Protein AF-A0A7Y8Q6R2-F1 (afdb_monomer)

Mean predicted aligned error: 6.38 Å

Structure (mmCIF, N/CA/C/O backbone):
data_AF-A0A7Y8Q6R2-F1
#
_entry.id   AF-A0A7Y8Q6R2-F1
#
loop_
_atom_site.group_PDB
_atom_site.id
_atom_site.type_symbol
_atom_site.label_atom_id
_atom_site.label_alt_id
_atom_site.label_comp_id
_atom_site.label_asym_id
_atom_site.label_entity_id
_atom_site.label_seq_id
_atom_site.pdbx_PDB_ins_code
_atom_site.Cartn_x
_atom_site.Cartn_y
_atom_site.Cartn_z
_atom_site.occupancy
_atom_site.B_iso_or_equiv
_atom_site.auth_seq_id
_atom_site.auth_comp_id
_atom_site.auth_asym_id
_atom_site.auth_atom_id
_atom_site.pdbx_PDB_model_num
ATOM 1 N N . MET A 1 1 ? -15.749 -1.958 -4.214 1.00 82.06 1 MET A N 1
ATOM 2 C CA . MET A 1 1 ? -15.108 -2.397 -2.962 1.00 82.06 1 MET A CA 1
ATOM 3 C C . MET A 1 1 ? -13.749 -1.749 -2.931 1.00 82.06 1 MET A C 1
ATOM 5 O O . MET A 1 1 ? -13.007 -1.933 -3.891 1.00 82.06 1 MET A O 1
ATOM 9 N N . ASN A 1 2 ? -13.479 -1.001 -1.869 1.00 92.94 2 ASN A N 1
ATOM 10 C CA . ASN A 1 2 ? -12.158 -0.465 -1.582 1.00 92.94 2 ASN A CA 1
ATOM 11 C C . ASN A 1 2 ? -11.417 -1.453 -0.680 1.00 92.94 2 ASN A C 1
ATOM 13 O O . ASN A 1 2 ? -12.062 -2.220 0.037 1.00 92.94 2 ASN A O 1
ATOM 17 N N . GLY A 1 3 ? -10.092 -1.450 -0.715 1.00 96.31 3 GLY A N 1
ATOM 18 C CA . GLY A 1 3 ? -9.279 -2.322 0.126 1.00 96.31 3 GLY A CA 1
ATOM 19 C C . GLY A 1 3 ? -7.804 -2.290 -0.242 1.00 96.31 3 GLY A C 1
ATOM 20 O O . GLY A 1 3 ? -7.368 -1.472 -1.053 1.00 96.31 3 GLY A O 1
ATOM 21 N N . PHE A 1 4 ? -7.061 -3.232 0.322 1.00 97.25 4 PHE A N 1
ATOM 22 C CA . PHE A 1 4 ? -5.614 -3.345 0.170 1.00 97.25 4 PHE A CA 1
ATOM 23 C C . PHE A 1 4 ? -5.216 -4.663 -0.476 1.00 97.25 4 PHE A C 1
ATOM 25 O O . PHE A 1 4 ? -5.941 -5.652 -0.376 1.00 97.25 4 PHE A O 1
ATOM 32 N N . ALA A 1 5 ? -4.066 -4.698 -1.141 1.00 96.06 5 ALA A N 1
ATOM 33 C CA . ALA A 1 5 ? -3.530 -5.948 -1.660 1.00 96.06 5 ALA A CA 1
ATOM 34 C C . ALA A 1 5 ? -3.036 -6.875 -0.528 1.00 96.06 5 ALA A C 1
ATOM 36 O O . ALA A 1 5 ? -2.876 -6.464 0.622 1.00 96.06 5 ALA A O 1
ATOM 37 N N . ALA A 1 6 ? -2.787 -8.146 -0.858 1.00 95.12 6 ALA A N 1
ATOM 38 C CA . ALA A 1 6 ? -2.251 -9.111 0.103 1.00 95.12 6 ALA A CA 1
ATOM 39 C C . ALA A 1 6 ? -0.887 -8.666 0.665 1.00 95.12 6 ALA A C 1
ATOM 41 O O . ALA A 1 6 ? -0.044 -8.133 -0.064 1.00 95.12 6 ALA A O 1
ATOM 42 N N . GLY A 1 7 ? -0.656 -8.934 1.951 1.00 93.69 7 GLY A N 1
ATOM 43 C CA . GLY A 1 7 ? 0.560 -8.558 2.673 1.00 93.69 7 GLY A CA 1
ATOM 44 C C . GLY A 1 7 ? 0.517 -7.175 3.337 1.00 93.69 7 GLY A C 1
ATOM 45 O O . GLY A 1 7 ? 1.460 -6.817 4.054 1.00 93.69 7 GLY A O 1
ATOM 46 N N . THR A 1 8 ? -0.554 -6.395 3.153 1.00 95.31 8 THR A N 1
ATOM 47 C CA . THR A 1 8 ? -0.793 -5.185 3.957 1.00 95.31 8 THR A CA 1
ATOM 48 C C . THR A 1 8 ? -0.992 -5.574 5.412 1.00 95.31 8 THR A C 1
ATOM 50 O O . THR A 1 8 ? -1.820 -6.425 5.724 1.00 95.31 8 THR A O 1
ATOM 53 N N . LEU A 1 9 ? -0.208 -4.979 6.307 1.00 95.62 9 LEU A N 1
ATOM 54 C CA . LEU A 1 9 ? -0.236 -5.326 7.726 1.00 95.62 9 LEU A CA 1
ATOM 55 C C . LEU A 1 9 ? -1.316 -4.522 8.440 1.00 95.62 9 LEU A C 1
ATOM 57 O O . LEU A 1 9 ? -1.451 -3.331 8.194 1.00 95.62 9 LEU A O 1
ATOM 61 N N . VAL A 1 10 ? -2.051 -5.164 9.340 1.00 97.50 10 VAL A N 1
ATOM 62 C CA . VAL A 1 10 ? -3.109 -4.556 10.150 1.00 97.50 10 VAL A CA 1
ATOM 63 C C . VAL A 1 10 ? -2.706 -4.634 11.615 1.00 97.50 10 VAL A C 1
ATOM 65 O O . VAL A 1 10 ? -2.286 -5.693 12.090 1.00 97.50 10 VAL A O 1
ATOM 68 N N . HIS A 1 11 ? -2.850 -3.530 12.348 1.00 97.31 11 HIS A N 1
ATOM 69 C CA . HIS A 1 11 ? -2.633 -3.522 13.793 1.00 97.31 11 HIS A CA 1
ATOM 70 C C . HIS A 1 11 ? -3.742 -4.296 14.511 1.00 97.31 11 HIS A C 1
ATOM 72 O O . HIS A 1 11 ? -4.912 -3.919 14.455 1.00 97.31 11 HIS A O 1
ATOM 78 N N . THR A 1 12 ? -3.373 -5.356 15.230 1.00 97.75 12 THR A N 1
ATOM 79 C CA . THR A 1 12 ? -4.295 -6.169 16.036 1.00 97.75 12 THR A CA 1
ATOM 80 C C . THR A 1 12 ? -3.807 -6.300 17.473 1.00 97.75 12 THR A C 1
ATOM 82 O O . THR A 1 12 ? -2.645 -6.024 17.778 1.00 97.75 12 THR A O 1
ATOM 85 N N . ASN A 1 13 ? -4.663 -6.795 18.367 1.00 97.31 13 ASN A N 1
ATOM 86 C CA . ASN A 1 13 ? -4.265 -7.107 19.744 1.00 97.31 13 ASN A CA 1
ATOM 87 C C . ASN A 1 13 ? -3.254 -8.270 19.854 1.00 97.31 13 ASN A C 1
ATOM 89 O O . ASN A 1 13 ? -2.768 -8.555 20.946 1.00 97.31 13 ASN A O 1
ATOM 93 N N . LYS A 1 14 ? -2.945 -8.942 18.737 1.00 96.94 14 LYS A N 1
ATOM 94 C CA . LYS A 1 14 ? -1.943 -10.012 18.608 1.00 96.94 14 LYS A CA 1
ATOM 95 C C . LYS A 1 14 ? -0.685 -9.540 17.858 1.00 96.94 14 LYS A C 1
ATOM 97 O O . LYS A 1 14 ? 0.155 -10.363 17.506 1.00 96.94 14 LYS A O 1
ATOM 102 N N . GLY A 1 15 ? -0.559 -8.238 17.589 1.00 96.38 15 GLY A N 1
ATOM 103 C CA . GLY A 1 15 ? 0.492 -7.662 16.749 1.00 96.38 15 GLY A CA 1
ATOM 104 C C . GLY A 1 15 ? 0.034 -7.420 15.309 1.00 96.38 15 GLY A C 1
ATOM 105 O O . GLY A 1 15 ? -1.161 -7.302 15.035 1.00 96.38 15 GLY A O 1
ATOM 106 N N . LEU A 1 16 ? 0.987 -7.308 14.386 1.00 96.00 16 LEU A N 1
ATOM 107 C CA . LEU A 1 16 ? 0.710 -7.045 12.975 1.00 96.00 16 LEU A CA 1
ATOM 108 C C . LEU A 1 16 ? 0.295 -8.330 12.254 1.00 96.00 16 LEU A C 1
ATOM 110 O O . LEU A 1 16 ? 1.046 -9.305 12.231 1.00 96.00 16 LEU A O 1
ATOM 114 N N . ILE A 1 17 ? -0.892 -8.326 11.649 1.00 97.25 17 ILE A N 1
ATOM 115 C CA . ILE A 1 17 ? -1.425 -9.465 10.890 1.00 97.25 17 ILE A CA 1
ATOM 116 C C . ILE A 1 17 ? -1.688 -9.025 9.442 1.00 97.25 17 ILE A C 1
ATOM 118 O O . ILE A 1 17 ? -2.294 -7.973 9.246 1.00 97.25 17 ILE A O 1
ATOM 122 N N . PRO A 1 18 ? -1.257 -9.793 8.421 1.00 96.88 18 PRO A N 1
ATOM 123 C CA . PRO A 1 18 ? -1.607 -9.517 7.030 1.00 96.88 18 PRO A CA 1
ATOM 124 C C . PRO A 1 18 ? -3.121 -9.488 6.806 1.00 96.88 18 PRO A C 1
ATOM 126 O O . PRO A 1 18 ? -3.841 -10.346 7.318 1.00 96.88 18 PRO A O 1
ATOM 129 N N . ILE A 1 19 ? -3.603 -8.530 6.020 1.00 97.25 19 ILE A N 1
ATOM 130 C CA . ILE A 1 19 ? -5.029 -8.258 5.828 1.00 97.25 19 ILE A CA 1
ATOM 131 C C . ILE A 1 19 ? -5.806 -9.469 5.299 1.00 97.25 19 ILE A C 1
ATOM 133 O O . ILE A 1 19 ? -6.935 -9.708 5.719 1.00 97.25 19 ILE A O 1
ATOM 137 N N . GLU A 1 20 ? -5.193 -10.290 4.445 1.00 96.25 20 GLU A N 1
ATOM 138 C CA . GLU A 1 20 ? -5.800 -11.507 3.903 1.00 96.25 20 GLU A CA 1
ATOM 139 C C . GLU A 1 20 ? -5.970 -12.627 4.943 1.00 96.25 20 GLU A C 1
ATOM 141 O O . GLU A 1 20 ? -6.662 -13.610 4.684 1.00 96.25 20 GLU A O 1
ATOM 146 N N . LYS A 1 21 ? -5.348 -12.484 6.121 1.00 97.31 21 LYS A N 1
ATOM 147 C CA . LYS A 1 21 ? -5.432 -13.427 7.246 1.00 97.31 21 LYS A CA 1
ATOM 148 C C . LYS A 1 21 ? -6.342 -12.946 8.376 1.00 97.31 21 LYS A C 1
ATOM 150 O O . LYS A 1 21 ? -6.509 -13.681 9.347 1.00 97.31 21 LYS A O 1
ATOM 155 N N . ILE A 1 22 ? -6.906 -11.742 8.275 1.00 98.12 22 ILE A N 1
ATOM 156 C CA . ILE A 1 22 ? -7.856 -11.210 9.257 1.00 98.12 22 ILE A CA 1
ATOM 157 C C . ILE A 1 22 ? -9.183 -11.964 9.146 1.00 98.12 22 ILE A C 1
ATOM 159 O O . ILE A 1 22 ? -9.732 -12.118 8.055 1.00 98.12 22 ILE A O 1
ATOM 163 N N . ASN A 1 23 ? -9.719 -12.409 10.283 1.00 98.25 23 ASN A N 1
ATOM 164 C CA . ASN A 1 23 ? -10.985 -13.132 10.369 1.00 98.25 23 ASN A CA 1
ATOM 165 C C . ASN A 1 23 ? -12.024 -12.369 11.196 1.00 98.25 23 ASN A C 1
ATOM 167 O O . ASN A 1 23 ? -11.705 -11.500 12.005 1.00 98.25 23 ASN A O 1
ATOM 171 N N . VAL A 1 24 ? -13.298 -12.735 11.025 1.00 98.50 24 VAL A N 1
ATOM 172 C CA . VAL A 1 24 ? -14.376 -12.256 11.903 1.00 98.50 24 VAL A CA 1
ATOM 173 C C . VAL A 1 24 ? -14.049 -12.610 13.355 1.00 98.50 24 VAL A C 1
ATOM 175 O O . VAL A 1 24 ? -13.705 -13.751 13.660 1.00 98.50 24 VAL A O 1
ATOM 178 N N . GLY A 1 25 ? -14.163 -11.624 14.243 1.00 98.19 25 GLY A N 1
ATOM 179 C CA . GLY A 1 25 ? -13.814 -11.735 15.657 1.00 98.19 25 GLY A CA 1
ATOM 180 C C . GLY A 1 25 ? -12.364 -11.378 15.997 1.00 98.19 25 GLY A C 1
ATOM 181 O O . GLY A 1 25 ? -12.069 -11.210 17.181 1.00 98.19 25 GLY A O 1
ATOM 182 N N . ASP A 1 26 ? -11.467 -11.209 15.017 1.00 98.56 26 ASP A N 1
ATOM 183 C CA . ASP A 1 26 ? -10.157 -10.613 15.297 1.00 98.56 26 ASP A CA 1
ATOM 184 C C . ASP A 1 26 ? -10.325 -9.164 15.765 1.00 98.56 26 ASP A C 1
ATOM 186 O O . ASP A 1 26 ? -11.212 -8.441 15.313 1.00 98.56 26 ASP A O 1
ATOM 190 N N . MET A 1 27 ? -9.477 -8.743 16.702 1.00 98.19 27 MET A N 1
ATOM 191 C CA . MET A 1 27 ? -9.558 -7.427 17.327 1.00 98.19 27 MET A CA 1
ATOM 192 C C . MET A 1 27 ? -8.521 -6.502 16.696 1.00 98.19 27 MET A C 1
ATOM 194 O O . MET A 1 27 ? -7.320 -6.686 16.905 1.00 98.19 27 MET A O 1
ATOM 198 N N . VAL A 1 28 ? -8.978 -5.505 15.944 1.00 97.88 28 VAL A N 1
ATOM 199 C CA . VAL A 1 28 ? -8.121 -4.537 15.246 1.00 97.88 28 VAL A CA 1
ATOM 200 C C . VAL A 1 28 ? -8.055 -3.223 16.009 1.00 97.88 28 VAL A C 1
ATOM 202 O O . VAL A 1 28 ? -9.027 -2.821 16.651 1.00 97.88 28 VAL A O 1
ATOM 205 N N . LEU A 1 29 ? -6.899 -2.566 15.971 1.00 96.25 29 LEU A N 1
ATOM 206 C CA . LEU A 1 29 ? -6.736 -1.238 16.544 1.00 96.25 29 LEU A CA 1
ATOM 207 C C . LEU A 1 29 ? -7.573 -0.247 15.731 1.00 96.25 29 LEU A C 1
ATOM 209 O O . LEU A 1 29 ? -7.491 -0.230 14.505 1.00 96.25 29 LEU A O 1
ATOM 213 N N . SER A 1 30 ? -8.363 0.567 16.417 1.00 94.62 30 SER A N 1
ATOM 214 C CA . SER A 1 30 ? -9.310 1.514 15.839 1.00 94.62 30 SER A CA 1
ATOM 215 C C . SER A 1 30 ? -9.328 2.805 16.657 1.00 94.62 30 SER A C 1
ATOM 217 O O . SER A 1 30 ? -8.812 2.856 17.778 1.00 94.62 30 SER A O 1
ATOM 219 N N . LYS A 1 31 ? -9.910 3.859 16.087 1.00 91.25 31 LYS A N 1
ATOM 220 C CA . LYS A 1 31 ? -10.049 5.171 16.721 1.00 91.25 31 LYS A CA 1
ATOM 221 C C . LYS A 1 31 ? -11.357 5.828 16.264 1.00 91.25 31 LYS A C 1
ATOM 223 O O . LYS A 1 31 ? -11.618 5.848 15.061 1.00 91.25 31 LYS A O 1
ATOM 228 N N . PRO A 1 32 ? -12.181 6.380 17.168 1.00 87.00 32 PRO A N 1
ATOM 229 C CA . PRO A 1 32 ? -13.332 7.177 16.765 1.00 87.00 32 PRO A CA 1
ATOM 230 C C . PRO A 1 32 ? -12.865 8.500 16.140 1.00 87.00 32 PRO A C 1
ATOM 232 O O . PRO A 1 32 ? -11.929 9.132 16.629 1.00 87.00 32 PRO A O 1
ATOM 235 N N . GLU A 1 33 ? -13.548 8.958 15.092 1.00 81.00 33 GLU A N 1
ATOM 236 C CA . GLU A 1 33 ? -13.154 10.174 14.361 1.00 81.00 33 GLU A CA 1
ATOM 237 C C . GLU A 1 33 ? -13.108 11.427 15.251 1.00 81.00 33 GLU A C 1
ATOM 239 O O . GLU A 1 33 ? -12.231 12.273 15.111 1.00 81.00 33 GLU A O 1
ATOM 244 N N . ASN A 1 34 ? -14.011 11.497 16.232 1.00 76.06 34 ASN A N 1
ATOM 245 C CA . ASN A 1 34 ? -14.227 12.686 17.057 1.00 76.06 34 ASN A CA 1
ATOM 246 C C . ASN A 1 34 ? -13.451 12.689 18.386 1.00 76.06 34 ASN A C 1
ATOM 248 O O . ASN A 1 34 ? -13.626 13.616 19.177 1.00 76.06 34 ASN A O 1
ATOM 252 N N . VAL A 1 35 ? -12.630 11.670 18.678 1.00 72.81 35 VAL A N 1
ATOM 253 C CA . VAL A 1 35 ? -11.874 11.597 19.944 1.00 72.81 35 VAL A CA 1
ATOM 254 C C . VAL A 1 35 ? -10.396 11.371 19.663 1.00 72.81 35 VAL A C 1
ATOM 256 O O . VAL A 1 35 ? -9.961 10.303 19.245 1.00 72.81 35 VAL A O 1
ATOM 259 N N . GLU A 1 36 ? -9.593 12.400 19.919 1.00 66.81 36 GLU A N 1
ATOM 260 C CA . GLU A 1 36 ? -8.217 12.481 19.428 1.00 66.81 36 GLU A CA 1
ATOM 261 C C . GLU A 1 36 ? -7.272 11.413 20.012 1.00 66.81 36 GLU A C 1
ATOM 263 O O . GLU A 1 36 ? -6.329 10.992 19.337 1.00 66.81 36 GLU A O 1
ATOM 268 N N . ARG A 1 37 ? -7.523 10.950 21.243 1.00 66.88 37 ARG A N 1
ATOM 269 C CA . ARG A 1 37 ? -6.583 10.112 22.013 1.00 66.88 37 ARG A CA 1
ATOM 270 C C . ARG A 1 37 ? -7.087 8.711 22.352 1.00 66.88 37 ARG A C 1
ATOM 272 O O . ARG A 1 37 ? -6.402 7.993 23.075 1.00 66.88 37 ARG A O 1
ATOM 279 N N . GLU A 1 38 ? -8.254 8.314 21.860 1.00 80.94 38 GLU A N 1
ATOM 280 C CA . GLU A 1 38 ? -8.839 7.023 22.222 1.00 80.94 38 GLU A CA 1
ATOM 281 C C . GLU A 1 38 ? -8.508 5.960 21.168 1.00 80.94 38 GLU A C 1
ATOM 283 O O . GLU A 1 38 ? -9.216 5.788 20.180 1.00 80.94 38 GLU A O 1
ATOM 288 N N . LEU A 1 39 ? -7.390 5.259 21.366 1.00 89.50 39 LEU A N 1
ATOM 289 C CA . LEU A 1 39 ? -7.091 4.041 20.618 1.00 89.50 39 LEU A CA 1
ATOM 290 C C . LEU A 1 39 ? -7.744 2.858 21.326 1.00 89.50 39 LEU A C 1
ATOM 292 O O . LEU A 1 39 ? -7.428 2.580 22.485 1.00 89.50 39 LEU A O 1
ATOM 296 N N . VAL A 1 40 ? -8.625 2.142 20.633 1.00 93.06 40 VAL A N 1
ATOM 297 C CA . VAL A 1 40 ? -9.297 0.967 21.198 1.00 93.06 40 VAL A CA 1
ATOM 298 C C . VAL A 1 40 ? -9.277 -0.187 20.217 1.00 93.06 40 VAL A C 1
ATOM 300 O O . VAL A 1 40 ? -9.295 -0.001 19.002 1.00 93.06 40 VAL A O 1
ATOM 303 N N . TYR A 1 41 ? -9.287 -1.402 20.750 1.00 95.88 41 TYR A N 1
ATOM 304 C CA . TYR A 1 41 ? -9.466 -2.586 19.930 1.00 95.88 41 TYR A CA 1
ATOM 305 C C . TYR A 1 41 ? -10.950 -2.839 19.678 1.00 95.88 41 TYR A C 1
ATOM 307 O O . TYR A 1 41 ? -11.729 -2.951 20.624 1.00 95.88 41 TYR A O 1
ATOM 315 N N . GLN A 1 42 ? -11.325 -2.972 18.409 1.00 96.75 42 GLN A N 1
ATOM 316 C CA . GLN A 1 42 ? -12.685 -3.289 17.979 1.00 96.75 42 GLN A CA 1
ATOM 317 C C . GLN A 1 42 ? -12.709 -4.618 17.214 1.00 96.75 42 GLN A C 1
ATOM 319 O O . GLN A 1 42 ? -11.772 -4.907 16.464 1.00 96.75 42 GLN A O 1
ATOM 324 N N . PRO A 1 43 ? -13.761 -5.439 17.376 1.00 97.94 43 PRO A N 1
ATOM 325 C CA . PRO A 1 43 ? -13.876 -6.690 16.648 1.00 97.94 43 PRO A CA 1
ATOM 326 C C . PRO A 1 43 ? -14.173 -6.449 15.167 1.00 97.94 43 PRO A C 1
ATOM 328 O O . PRO A 1 43 ? -14.999 -5.608 14.793 1.00 97.94 43 PRO A O 1
ATOM 331 N N . VAL A 1 44 ? -13.552 -7.263 14.324 1.00 98.38 44 VAL A N 1
ATOM 332 C CA . VAL A 1 44 ? -13.916 -7.414 12.919 1.00 98.38 44 VAL A CA 1
ATOM 333 C C . VAL A 1 44 ? -15.257 -8.133 12.828 1.00 98.38 44 VAL A C 1
ATOM 335 O O . VAL A 1 44 ? -15.438 -9.220 13.374 1.00 98.38 44 VAL A O 1
ATOM 338 N N . THR A 1 45 ? -16.204 -7.532 12.114 1.00 98.19 45 THR A N 1
ATOM 339 C CA . THR A 1 45 ? -17.586 -8.034 11.995 1.00 98.19 45 THR A CA 1
ATOM 340 C C . THR A 1 45 ? -17.849 -8.742 10.671 1.00 98.19 45 THR A C 1
ATOM 342 O O . THR A 1 45 ? -18.746 -9.579 10.580 1.00 98.19 45 THR A O 1
ATOM 345 N N . LYS A 1 46 ? -17.069 -8.420 9.636 1.00 97.69 46 LYS A N 1
ATOM 346 C CA . LYS A 1 46 ? -17.185 -9.002 8.298 1.00 97.69 46 LYS A CA 1
ATOM 347 C C . LYS A 1 46 ? -15.866 -8.873 7.555 1.00 97.69 46 LYS A C 1
ATOM 349 O O . LYS A 1 46 ? -15.198 -7.862 7.712 1.00 97.69 46 LYS A O 1
ATOM 354 N N . THR A 1 47 ? -15.533 -9.844 6.716 1.00 97.56 47 THR A N 1
ATOM 355 C CA . THR A 1 47 ? -14.371 -9.804 5.821 1.00 97.56 47 THR A CA 1
ATOM 356 C C . THR A 1 47 ? -14.825 -9.826 4.364 1.00 97.56 47 THR A C 1
ATOM 358 O O . THR A 1 47 ? -15.914 -10.312 4.039 1.00 97.56 47 THR A O 1
ATOM 361 N N . PHE A 1 48 ? -14.006 -9.266 3.480 1.00 95.81 48 PHE A N 1
ATOM 362 C CA . PHE A 1 48 ? -14.291 -9.151 2.057 1.00 95.81 48 PHE A CA 1
ATOM 363 C C . PHE A 1 48 ? -13.040 -9.450 1.241 1.00 95.81 48 PHE A C 1
ATOM 365 O O . PHE A 1 48 ? -11.937 -9.018 1.576 1.00 95.81 48 PHE A O 1
ATOM 372 N N . ILE A 1 49 ? -13.243 -10.131 0.118 1.00 95.50 49 ILE A N 1
ATOM 373 C CA . ILE A 1 49 ? -12.229 -10.357 -0.907 1.00 95.50 49 ILE A CA 1
ATOM 374 C C . ILE A 1 49 ? -12.868 -9.965 -2.232 1.00 95.50 49 ILE A C 1
ATOM 376 O O . ILE A 1 49 ? -13.976 -10.402 -2.546 1.00 95.50 49 ILE A O 1
ATOM 380 N N . SER A 1 50 ? -12.191 -9.114 -2.990 1.00 93.00 50 SER A N 1
ATOM 381 C CA . SER A 1 50 ? -12.637 -8.721 -4.324 1.00 93.00 50 SER A CA 1
ATOM 382 C C . SER A 1 50 ? -12.072 -9.635 -5.411 1.00 93.00 50 SER A C 1
ATOM 384 O O . SER A 1 50 ? -11.028 -10.272 -5.246 1.00 93.00 50 SER A O 1
ATOM 386 N N . ASP A 1 51 ? -12.727 -9.625 -6.573 1.00 91.06 51 ASP A N 1
ATOM 387 C CA . ASP A 1 51 ? -12.051 -9.922 -7.838 1.00 91.06 51 ASP A CA 1
ATOM 388 C C . ASP A 1 51 ? -10.896 -8.934 -8.082 1.00 91.06 51 ASP A C 1
ATOM 390 O O . ASP A 1 51 ? -10.683 -7.994 -7.318 1.00 91.06 51 ASP A O 1
ATOM 394 N N . LYS A 1 52 ? -10.137 -9.107 -9.169 1.00 92.25 52 LYS A N 1
ATOM 395 C CA . LYS A 1 52 ? -9.017 -8.207 -9.474 1.00 92.25 52 LYS A CA 1
ATOM 396 C C . LYS A 1 52 ? -9.486 -6.748 -9.622 1.00 92.25 52 LYS A C 1
ATOM 398 O O . LYS A 1 52 ? -10.323 -6.437 -10.471 1.00 92.25 52 LYS A O 1
ATOM 403 N N . ARG A 1 53 ? -8.910 -5.852 -8.820 1.00 94.44 53 ARG A N 1
ATOM 404 C CA . ARG A 1 53 ? -9.139 -4.401 -8.804 1.00 94.44 53 ARG A CA 1
ATOM 405 C C . ARG A 1 53 ? -7.858 -3.658 -9.129 1.00 94.44 53 ARG A C 1
ATOM 407 O O . ARG A 1 53 ? -6.770 -4.154 -8.858 1.00 94.44 53 ARG A O 1
ATOM 414 N N . GLU A 1 54 ? -8.020 -2.474 -9.703 1.00 95.69 54 GLU A N 1
ATOM 415 C CA . GLU A 1 54 ? -6.917 -1.540 -9.910 1.00 95.69 54 GLU A CA 1
ATOM 416 C C . GLU A 1 54 ? -6.337 -1.118 -8.566 1.00 95.69 54 GLU A C 1
ATOM 418 O O . GLU A 1 54 ? -7.083 -0.830 -7.623 1.00 95.69 54 GLU A O 1
ATOM 423 N N . VAL A 1 55 ? -5.011 -1.111 -8.492 1.00 95.69 55 VAL A N 1
ATOM 424 C CA . VAL A 1 55 ? -4.272 -0.741 -7.288 1.00 95.69 55 VAL A CA 1
ATOM 425 C C . VAL A 1 55 ? -3.302 0.394 -7.574 1.00 95.69 55 VAL A C 1
ATOM 427 O O . VAL A 1 55 ? -2.808 0.575 -8.687 1.00 95.69 55 VAL A O 1
ATOM 430 N N . TRP A 1 56 ? -3.048 1.145 -6.521 1.00 96.88 56 TRP A N 1
ATOM 431 C CA . TRP A 1 56 ? -2.162 2.285 -6.447 1.00 96.88 56 TRP A CA 1
ATOM 432 C C . TRP A 1 56 ? -1.068 1.960 -5.439 1.00 96.88 56 TRP A C 1
ATOM 434 O O . TRP A 1 56 ? -1.323 1.273 -4.446 1.00 96.88 56 TRP A O 1
ATOM 444 N N . ALA A 1 57 ? 0.142 2.435 -5.700 1.00 96.12 57 ALA A N 1
ATOM 445 C CA . ALA A 1 57 ? 1.204 2.471 -4.713 1.00 96.12 57 ALA A CA 1
ATOM 446 C C . ALA A 1 57 ? 1.021 3.744 -3.886 1.00 96.12 57 ALA A C 1
ATOM 448 O O . ALA A 1 57 ? 1.161 4.842 -4.418 1.00 96.12 57 ALA A O 1
ATOM 449 N N . LEU A 1 58 ? 0.674 3.596 -2.609 1.00 96.44 58 LEU A N 1
ATOM 450 C CA . LEU A 1 58 ? 0.739 4.683 -1.642 1.00 96.44 58 LEU A CA 1
ATOM 451 C C . LEU A 1 58 ? 2.111 4.612 -0.975 1.00 96.44 58 LEU A C 1
ATOM 453 O O . LEU A 1 58 ? 2.362 3.746 -0.131 1.00 96.44 58 LEU A O 1
ATOM 457 N N . PHE A 1 59 ? 3.004 5.489 -1.412 1.00 94.06 59 PHE A N 1
ATOM 458 C CA . PHE A 1 59 ? 4.314 5.661 -0.812 1.00 94.06 59 PHE A CA 1
ATOM 459 C C . PHE A 1 59 ? 4.197 6.484 0.456 1.00 94.06 59 PHE A C 1
ATOM 461 O O . PHE A 1 59 ? 3.355 7.378 0.537 1.00 94.06 59 PHE A O 1
ATOM 468 N N . HIS A 1 60 ? 5.030 6.172 1.444 1.00 92.69 60 HIS A N 1
ATOM 469 C 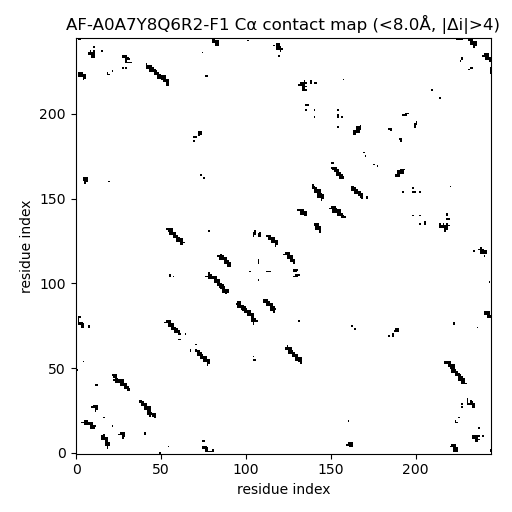CA . HIS A 1 60 ? 5.067 6.920 2.687 1.00 92.69 60 HIS A CA 1
ATOM 470 C C . HIS A 1 60 ? 6.431 6.871 3.380 1.00 92.69 60 HIS A C 1
ATOM 472 O O . HIS A 1 60 ? 7.087 5.825 3.428 1.00 92.69 60 HIS A O 1
ATOM 478 N N . GLN A 1 61 ? 6.814 7.990 3.988 1.00 90.31 61 GLN A N 1
ATOM 479 C CA . GLN A 1 61 ? 8.080 8.192 4.699 1.00 90.31 61 GLN A CA 1
ATOM 480 C C . GLN A 1 61 ? 7.893 9.187 5.846 1.00 90.31 61 GLN A C 1
ATOM 482 O O . GLN A 1 61 ? 6.971 9.993 5.820 1.00 90.31 61 GLN A O 1
ATOM 487 N N . ASN A 1 62 ? 8.743 9.142 6.860 1.00 90.25 62 ASN A N 1
ATOM 488 C CA . ASN A 1 62 ? 8.770 10.120 7.939 1.00 90.25 62 ASN A CA 1
ATOM 489 C C . ASN A 1 62 ? 9.200 11.491 7.391 1.00 90.25 62 ASN A C 1
ATOM 491 O O . ASN A 1 62 ? 10.193 11.565 6.671 1.00 90.25 62 ASN A O 1
ATOM 495 N N . CYS A 1 63 ? 8.518 12.569 7.795 1.00 89.19 63 CYS A N 1
ATOM 496 C CA . CYS A 1 63 ? 8.878 13.940 7.393 1.00 89.19 63 CYS A CA 1
ATOM 497 C C . CYS A 1 63 ? 10.316 14.313 7.803 1.00 89.19 63 CYS A C 1
ATOM 499 O O . CYS A 1 63 ? 11.013 15.023 7.090 1.00 89.19 63 CYS A O 1
ATOM 501 N N . ASP A 1 64 ? 10.782 13.788 8.941 1.00 86.44 64 ASP A N 1
ATOM 502 C CA . ASP A 1 64 ? 12.117 14.071 9.484 1.00 86.44 64 ASP A CA 1
ATOM 503 C C . ASP A 1 64 ? 13.199 13.089 8.977 1.00 86.44 64 ASP A C 1
ATOM 505 O O . ASP A 1 64 ? 14.284 12.989 9.562 1.00 86.44 64 ASP A O 1
ATOM 509 N N . ALA A 1 65 ? 12.915 12.296 7.936 1.00 82.69 65 ALA A N 1
ATOM 510 C CA . ALA A 1 65 ? 13.877 11.339 7.398 1.00 82.69 65 ALA A CA 1
ATOM 511 C C . ALA A 1 65 ? 15.090 12.061 6.782 1.00 82.69 65 ALA A C 1
ATOM 513 O O . ALA A 1 65 ? 14.971 12.800 5.812 1.00 82.69 65 ALA A O 1
ATOM 514 N N . ILE A 1 66 ? 16.288 11.792 7.316 1.00 80.88 66 ILE A N 1
ATOM 515 C CA . ILE A 1 66 ? 17.550 12.350 6.790 1.00 80.88 66 ILE A CA 1
ATOM 516 C C . ILE A 1 66 ? 17.834 11.826 5.373 1.00 80.88 66 ILE A C 1
ATOM 518 O O . ILE A 1 66 ? 18.327 12.558 4.519 1.00 80.88 66 ILE A O 1
ATOM 522 N N . ASP A 1 67 ? 17.535 10.547 5.140 1.00 80.12 67 ASP A N 1
ATOM 523 C CA . ASP A 1 67 ? 17.637 9.879 3.845 1.00 80.12 67 ASP A CA 1
ATOM 524 C C . ASP A 1 67 ? 16.270 9.282 3.520 1.00 80.12 67 ASP A C 1
ATOM 526 O O . ASP A 1 67 ? 15.922 8.183 3.962 1.00 80.12 67 ASP A O 1
ATOM 530 N N . TRP A 1 68 ? 15.466 10.065 2.806 1.00 76.38 68 TRP A N 1
ATOM 531 C CA . TRP A 1 68 ? 14.075 9.737 2.525 1.00 76.38 68 TRP A CA 1
ATOM 532 C C . TRP A 1 68 ? 13.934 8.419 1.756 1.00 76.38 68 TRP A C 1
ATOM 534 O O . TRP A 1 68 ? 13.052 7.623 2.071 1.00 76.38 68 TRP A O 1
ATOM 544 N N . ARG A 1 69 ? 14.865 8.109 0.838 1.00 76.56 69 ARG A N 1
ATOM 545 C CA . ARG A 1 69 ? 14.849 6.844 0.085 1.00 76.56 69 ARG A CA 1
ATOM 546 C C . ARG A 1 69 ? 15.016 5.629 0.985 1.00 76.56 69 ARG A C 1
ATOM 548 O O . ARG A 1 69 ? 14.379 4.612 0.741 1.00 76.56 69 ARG A O 1
ATOM 555 N N . LYS A 1 70 ? 15.822 5.727 2.046 1.00 78.38 70 LYS A N 1
ATOM 556 C CA . LYS A 1 70 ? 15.972 4.633 3.021 1.00 78.38 70 LYS A CA 1
ATOM 557 C C . LYS A 1 70 ? 14.760 4.471 3.933 1.00 78.38 70 LYS A C 1
ATOM 559 O O . LYS A 1 70 ? 14.556 3.393 4.483 1.00 78.38 70 LYS A O 1
ATOM 564 N N . ASP A 1 71 ? 13.966 5.520 4.124 1.00 83.25 71 ASP A N 1
ATOM 565 C CA . ASP A 1 71 ? 12.752 5.456 4.940 1.00 83.25 71 ASP A CA 1
ATOM 566 C C . ASP A 1 71 ? 11.484 5.171 4.109 1.00 83.25 71 ASP A C 1
ATOM 568 O O . ASP A 1 71 ? 10.437 4.820 4.667 1.00 83.25 71 ASP A O 1
ATOM 572 N N . LEU A 1 72 ? 11.571 5.254 2.781 1.00 86.62 72 LEU A N 1
ATOM 573 C CA . LEU A 1 72 ? 10.456 5.036 1.871 1.00 86.62 72 LEU A CA 1
ATOM 574 C C . LEU A 1 72 ? 9.847 3.639 2.052 1.00 86.62 72 LEU A C 1
ATOM 576 O O . LEU A 1 72 ? 10.511 2.607 1.960 1.00 86.62 72 LEU A O 1
ATOM 580 N N . LYS A 1 73 ? 8.539 3.597 2.298 1.00 89.62 73 LYS A N 1
ATOM 581 C CA . LYS A 1 73 ? 7.740 2.368 2.308 1.00 89.62 73 LYS A CA 1
ATOM 582 C C . LYS A 1 73 ? 6.571 2.517 1.348 1.00 89.62 73 LYS A C 1
ATOM 584 O O . LYS A 1 73 ? 6.197 3.625 0.974 1.00 89.62 73 LYS A O 1
ATOM 589 N N . VAL A 1 74 ? 5.984 1.389 0.966 1.00 92.81 74 VAL A N 1
ATOM 590 C CA . VAL A 1 74 ? 4.843 1.341 0.053 1.00 92.81 74 VAL A CA 1
ATOM 591 C C . VAL A 1 74 ? 3.770 0.398 0.576 1.00 92.81 74 VAL A C 1
ATOM 593 O O . VAL A 1 74 ? 4.063 -0.696 1.069 1.00 92.81 74 VAL A O 1
ATOM 596 N N . VAL A 1 75 ? 2.515 0.811 0.412 1.00 94.69 75 VAL A N 1
ATOM 597 C CA . VAL A 1 75 ? 1.339 -0.046 0.559 1.00 94.69 75 VAL A CA 1
ATOM 598 C C . VAL A 1 75 ? 0.511 -0.012 -0.724 1.00 94.69 75 VAL A C 1
ATOM 600 O O . VAL A 1 75 ? 0.312 1.042 -1.324 1.00 94.69 75 VAL A O 1
ATOM 603 N N . PHE A 1 76 ? 0.031 -1.177 -1.165 1.00 96.25 76 PHE A N 1
ATOM 604 C CA . PHE A 1 76 ? -0.803 -1.288 -2.361 1.00 96.25 76 PHE A CA 1
ATOM 605 C C . PHE A 1 76 ? -2.279 -1.236 -1.989 1.00 96.25 76 PHE A C 1
ATOM 607 O O . PHE A 1 76 ? -2.780 -2.097 -1.261 1.00 96.25 76 PHE A O 1
ATOM 614 N N . VAL A 1 77 ? -2.977 -0.234 -2.509 1.00 97.50 77 VAL A N 1
ATOM 615 C CA . VAL A 1 77 ? -4.331 0.131 -2.089 1.00 97.50 77 VAL A CA 1
ATOM 616 C C . VAL A 1 77 ? -5.197 0.475 -3.298 1.00 97.50 77 VAL A C 1
ATOM 618 O O . VAL A 1 77 ? -4.704 0.949 -4.316 1.00 97.50 77 VAL A O 1
ATOM 621 N N . THR A 1 78 ? -6.502 0.217 -3.241 1.00 97.69 78 THR A N 1
ATOM 622 C CA . THR A 1 78 ? -7.424 0.690 -4.287 1.00 97.69 78 THR A CA 1
ATOM 623 C C . THR A 1 78 ? -7.520 2.214 -4.271 1.00 97.69 78 THR A C 1
ATOM 625 O O . THR A 1 78 ? -7.600 2.794 -3.190 1.00 97.69 78 THR A O 1
ATOM 628 N N . GLY A 1 79 ? -7.632 2.842 -5.445 1.00 97.12 79 GLY A N 1
ATOM 629 C CA . GLY A 1 79 ? -7.614 4.307 -5.589 1.00 97.12 79 GLY A CA 1
ATOM 630 C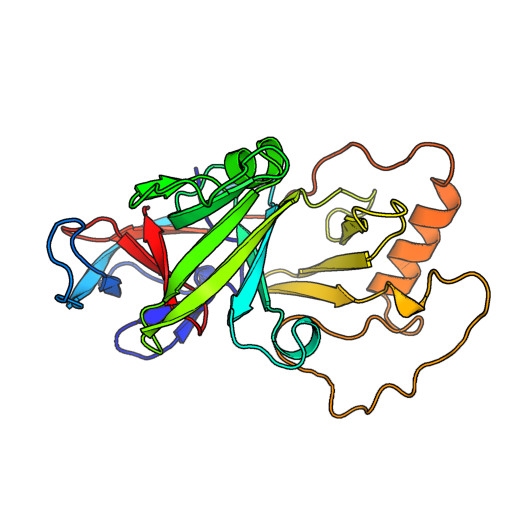 C . GLY A 1 79 ? -8.626 5.046 -4.721 1.00 97.12 79 GLY A C 1
ATOM 631 O O . GLY A 1 79 ? -8.309 6.109 -4.213 1.00 97.12 79 GLY A O 1
ATOM 632 N N . GLY A 1 80 ? -9.789 4.437 -4.473 1.00 97.19 80 GLY A N 1
ATOM 633 C CA . GLY A 1 80 ? -10.859 5.040 -3.687 1.00 97.19 80 GLY A CA 1
ATOM 634 C C . GLY A 1 80 ? -10.848 4.745 -2.181 1.00 97.19 80 GLY A C 1
ATOM 635 O O . GLY A 1 80 ? -11.835 5.063 -1.520 1.00 97.19 80 GLY A O 1
ATOM 636 N N . HIS A 1 81 ? -9.824 4.077 -1.633 1.00 97.56 81 HIS A N 1
ATOM 637 C CA . HIS A 1 81 ? -9.801 3.735 -0.204 1.00 97.56 81 HIS A CA 1
ATOM 638 C C . HIS A 1 81 ? -9.471 4.970 0.652 1.00 97.56 81 HIS A C 1
ATOM 640 O O . HIS A 1 81 ? -8.414 5.557 0.431 1.00 97.56 81 HIS A O 1
ATOM 646 N N . PRO A 1 82 ? -10.316 5.374 1.617 1.00 96.88 82 PRO A N 1
ATOM 647 C CA . PRO A 1 82 ? -10.071 6.594 2.375 1.00 96.88 82 PRO A CA 1
ATOM 648 C C . PRO A 1 82 ? -8.888 6.454 3.342 1.00 96.88 82 PRO A C 1
ATOM 650 O O . PRO A 1 82 ? -8.846 5.541 4.171 1.00 96.88 82 PRO A O 1
ATOM 653 N N . ILE A 1 83 ? -7.952 7.397 3.261 1.00 96.31 83 ILE A N 1
ATOM 654 C CA . ILE A 1 83 ? -6.812 7.541 4.168 1.00 96.31 83 ILE A CA 1
ATOM 655 C C . ILE A 1 83 ? -6.886 8.895 4.870 1.00 96.31 83 ILE A C 1
ATOM 657 O O . ILE A 1 83 ? -7.328 9.884 4.283 1.00 96.31 83 ILE A O 1
ATOM 661 N N . TRP A 1 84 ? -6.508 8.941 6.145 1.00 95.31 84 TRP A N 1
ATOM 662 C CA . TRP A 1 84 ? -6.534 10.188 6.905 1.00 95.31 84 TRP A CA 1
ATOM 663 C C . TRP A 1 84 ? -5.402 11.118 6.467 1.00 95.31 84 TRP A C 1
ATOM 665 O O . TRP A 1 84 ? -4.246 10.700 6.403 1.00 95.31 84 TRP A O 1
ATOM 675 N N . VAL A 1 85 ? -5.728 12.387 6.232 1.00 94.25 85 VAL A N 1
ATOM 676 C CA . VAL A 1 85 ? -4.794 13.447 5.842 1.00 94.25 85 VAL A CA 1
ATOM 677 C C . VAL A 1 85 ? -5.033 14.666 6.728 1.00 94.25 85 VAL A C 1
ATOM 679 O O . VAL A 1 85 ? -6.165 15.127 6.875 1.00 94.25 85 VAL A O 1
ATOM 682 N N . GLN A 1 86 ? -3.973 15.194 7.343 1.00 92.88 86 GLN A N 1
ATOM 683 C CA . GLN A 1 86 ? -4.058 16.434 8.121 1.00 92.88 86 GLN A CA 1
ATOM 684 C C . GLN A 1 86 ? -3.910 17.649 7.222 1.00 92.88 86 GLN A C 1
ATOM 686 O O . GLN A 1 86 ? -4.734 18.558 7.278 1.00 92.88 86 GLN A O 1
ATOM 691 N N . GLU A 1 87 ? -2.917 17.622 6.350 1.00 91.12 87 GLU A N 1
ATOM 692 C CA . GLU A 1 87 ? -2.662 18.654 5.357 1.00 91.12 87 GLU A CA 1
ATOM 693 C C . GLU A 1 87 ? -2.044 18.022 4.115 1.00 91.12 87 GLU A C 1
ATOM 695 O O . GLU A 1 87 ? -1.588 16.881 4.165 1.00 91.12 87 GLU A O 1
ATOM 700 N N . TYR A 1 88 ? -2.040 18.730 2.994 1.00 85.94 88 TYR A N 1
ATOM 701 C CA . TYR A 1 88 ? -1.233 18.325 1.851 1.00 85.94 88 TYR A CA 1
ATOM 702 C C . TYR A 1 88 ? -0.556 19.523 1.198 1.00 85.94 88 TYR A C 1
ATOM 704 O O . TYR A 1 88 ? -1.084 20.638 1.185 1.00 85.94 88 TYR A O 1
ATOM 712 N N . GLU A 1 89 ? 0.598 19.260 0.603 1.00 82.94 89 GLU A N 1
ATOM 713 C CA . GLU A 1 89 ? 1.307 20.180 -0.271 1.00 82.94 89 GLU A CA 1
ATOM 714 C C . GLU A 1 89 ? 0.971 19.820 -1.718 1.00 82.94 89 GLU A C 1
ATOM 716 O O . GLU A 1 89 ? 1.331 18.752 -2.211 1.00 82.94 89 GLU A O 1
ATOM 721 N N . GLY A 1 90 ? 0.196 20.676 -2.384 1.00 68.69 90 GLY A N 1
ATOM 722 C CA . GLY A 1 90 ? -0.134 20.520 -3.800 1.00 68.69 90 GLY A CA 1
ATOM 723 C C . GLY A 1 90 ? 0.828 21.319 -4.669 1.00 68.69 90 GLY A C 1
ATOM 724 O O . GLY A 1 90 ? 1.246 22.409 -4.284 1.00 68.69 90 GLY A O 1
ATOM 725 N N . SER A 1 91 ? 1.101 20.850 -5.887 1.00 60.19 91 SER A N 1
ATOM 726 C CA . SER A 1 91 ? 2.027 21.517 -6.821 1.00 60.19 91 SER A CA 1
ATOM 727 C C . SER A 1 91 ? 1.667 22.974 -7.171 1.00 60.19 91 SER A C 1
ATOM 729 O O . SER A 1 91 ? 2.503 23.703 -7.694 1.00 60.19 91 SER A O 1
ATOM 731 N N . ASN A 1 92 ? 0.424 23.397 -6.910 1.00 61.16 92 ASN A N 1
ATOM 732 C CA . ASN A 1 92 ? -0.096 24.734 -7.215 1.00 61.16 92 ASN A CA 1
ATOM 733 C C . ASN A 1 92 ? -0.426 25.570 -5.963 1.00 61.16 92 ASN A C 1
ATOM 735 O O . ASN A 1 92 ? -0.950 26.678 -6.097 1.00 61.16 92 ASN A O 1
ATOM 739 N N . ALA A 1 93 ? -0.184 25.046 -4.759 1.00 61.31 93 ALA A N 1
ATOM 740 C CA . ALA A 1 93 ? -0.498 25.726 -3.508 1.00 61.31 93 ALA A CA 1
ATOM 741 C C . ALA A 1 93 ? 0.737 26.466 -2.970 1.00 61.31 93 ALA A C 1
ATOM 743 O O . ALA A 1 93 ? 1.842 25.936 -2.979 1.00 61.31 93 ALA A O 1
ATOM 744 N N . VAL A 1 94 ? 0.545 27.712 -2.527 1.00 67.56 94 VAL A N 1
ATOM 745 C CA . VAL A 1 94 ? 1.612 28.533 -1.918 1.00 67.56 94 VAL A CA 1
ATOM 746 C C . VAL A 1 94 ? 1.874 28.111 -0.469 1.00 67.56 94 VAL A C 1
ATOM 748 O O . VAL A 1 94 ? 3.007 28.194 -0.010 1.00 67.56 94 VAL A O 1
ATOM 751 N N . ASP A 1 95 ? 0.836 27.617 0.209 1.00 78.31 95 ASP A N 1
ATOM 752 C CA . ASP A 1 95 ? 0.861 27.138 1.589 1.00 78.31 95 ASP A CA 1
ATOM 753 C C . ASP A 1 95 ? 0.210 25.741 1.664 1.00 78.31 95 ASP A C 1
ATOM 755 O O . ASP A 1 95 ? -0.690 25.458 0.861 1.00 78.31 95 ASP A O 1
ATOM 759 N N . PRO A 1 96 ? 0.597 24.880 2.628 1.00 80.88 96 PRO A N 1
ATOM 760 C CA . PRO A 1 96 ? -0.062 23.597 2.854 1.00 80.88 96 PRO A CA 1
ATOM 761 C C . PRO A 1 96 ? -1.575 23.753 3.057 1.00 80.88 96 PRO A C 1
ATOM 763 O O . PRO A 1 96 ? -2.045 24.578 3.850 1.00 80.88 96 PRO A O 1
ATOM 766 N N . VAL A 1 97 ? -2.361 22.938 2.352 1.00 85.44 97 VAL A N 1
ATOM 767 C CA . VAL A 1 97 ? -3.823 22.948 2.453 1.00 85.44 97 VAL A CA 1
ATOM 768 C C . VAL A 1 97 ? -4.240 22.086 3.636 1.00 85.44 97 VAL A C 1
ATOM 770 O O . VAL A 1 97 ? -4.039 20.875 3.626 1.00 85.44 97 VAL A O 1
ATOM 773 N N . GLN A 1 98 ? -4.862 22.698 4.644 1.00 90.06 98 GLN A N 1
ATOM 774 C CA . GLN A 1 98 ? -5.426 21.973 5.784 1.00 90.06 98 GLN A CA 1
ATOM 775 C C . GLN A 1 98 ? -6.638 21.146 5.346 1.00 90.06 98 GLN A C 1
ATOM 777 O O . GLN A 1 98 ? -7.603 21.684 4.803 1.00 90.06 98 GLN A O 1
ATOM 782 N N . VAL A 1 99 ? -6.601 19.848 5.635 1.00 89.94 99 VAL A N 1
ATOM 783 C CA . VAL A 1 99 ? -7.675 18.897 5.323 1.00 89.94 99 VAL A CA 1
ATOM 784 C C . VAL A 1 99 ? -8.329 18.396 6.601 1.00 89.94 99 VAL A C 1
ATOM 786 O O . VAL A 1 99 ? -9.535 18.554 6.766 1.00 89.94 99 VAL A O 1
ATOM 789 N N . ASN A 1 100 ? -7.535 17.822 7.512 1.00 91.00 100 ASN A N 1
ATOM 790 C CA . ASN A 1 100 ? -7.998 17.125 8.717 1.00 91.00 100 ASN A CA 1
ATOM 791 C C . ASN A 1 100 ? -9.201 16.212 8.431 1.00 91.00 100 ASN A C 1
ATOM 793 O O . ASN A 1 100 ? -10.262 16.337 9.045 1.00 91.00 100 ASN A O 1
ATOM 797 N N . GLY A 1 101 ? -9.032 15.324 7.452 1.00 93.12 101 GLY A N 1
ATOM 798 C CA . GLY A 1 101 ? -10.117 14.528 6.900 1.00 93.12 101 GLY A CA 1
ATOM 799 C C . GLY A 1 101 ? -9.643 13.378 6.022 1.00 93.12 101 GLY A C 1
ATOM 800 O O . GLY A 1 101 ? -8.451 13.117 5.869 1.00 93.12 101 GLY A O 1
ATOM 801 N N . TRP A 1 102 ? -10.611 12.672 5.448 1.00 95.06 102 TRP A N 1
ATOM 802 C CA . TRP A 1 102 ? -10.375 11.523 4.585 1.00 95.06 102 TRP A CA 1
ATOM 803 C C . TRP A 1 102 ?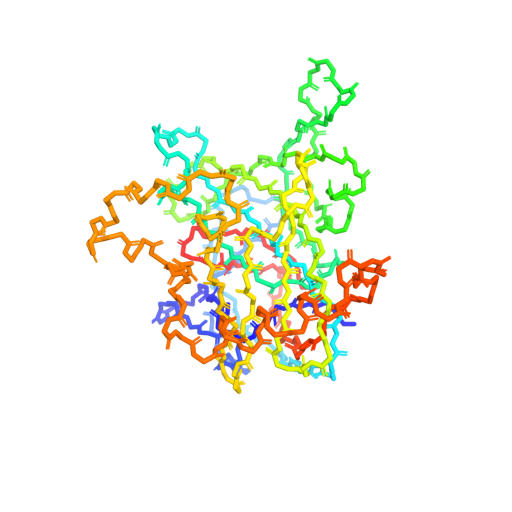 -10.117 11.954 3.141 1.00 95.06 102 TRP A C 1
ATOM 805 O O . TRP A 1 102 ? -10.938 12.658 2.555 1.00 95.06 102 TRP A O 1
ATOM 815 N N . MET A 1 103 ? -9.024 11.475 2.551 1.00 95.81 103 MET A N 1
ATOM 816 C CA . MET A 1 103 ? -8.727 11.625 1.1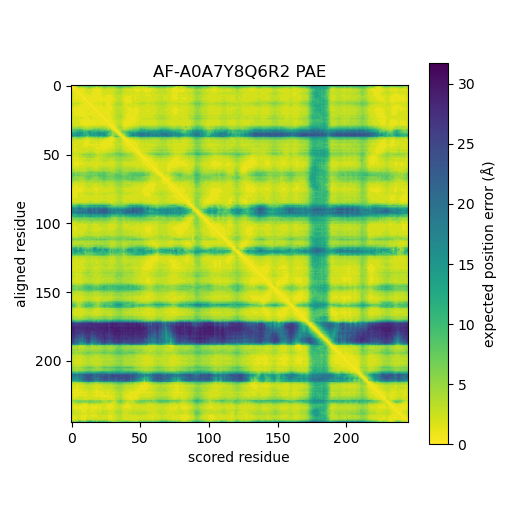23 1.00 95.81 103 MET A CA 1
ATOM 817 C C . MET A 1 103 ? -8.524 10.266 0.470 1.00 95.81 103 MET A C 1
ATOM 819 O O . MET A 1 103 ? -8.205 9.279 1.135 1.00 95.81 103 MET A O 1
ATOM 823 N N . ARG A 1 104 ? -8.701 10.209 -0.847 1.00 96.88 104 ARG A N 1
ATOM 824 C CA . ARG A 1 104 ? -8.465 8.992 -1.625 1.00 96.88 104 ARG A CA 1
ATOM 825 C C . ARG A 1 104 ? -7.083 9.029 -2.298 1.00 96.88 104 ARG A C 1
ATOM 827 O O . ARG A 1 104 ? -6.657 10.095 -2.740 1.00 96.88 104 ARG A O 1
ATOM 834 N N . PRO A 1 105 ? -6.374 7.892 -2.422 1.00 96.69 105 PRO A N 1
ATOM 835 C CA . PRO A 1 105 ? -5.135 7.813 -3.195 1.00 96.69 105 PRO A CA 1
ATOM 836 C C . PRO A 1 105 ? -5.254 8.353 -4.628 1.00 96.69 105 PRO A C 1
ATOM 838 O O . PRO A 1 105 ? -4.333 9.011 -5.102 1.00 96.69 105 PRO A O 1
ATOM 841 N N . ASP A 1 106 ? -6.377 8.116 -5.315 1.00 95.88 106 ASP A N 1
ATOM 842 C CA . ASP A 1 106 ? -6.593 8.678 -6.655 1.00 95.88 106 ASP A CA 1
ATOM 843 C C . ASP A 1 106 ? -6.674 10.216 -6.644 1.00 95.88 106 ASP A C 1
ATOM 845 O O . ASP A 1 106 ? -6.005 10.868 -7.443 1.00 95.88 106 ASP A O 1
ATOM 849 N N . GLU A 1 107 ? -7.389 10.798 -5.681 1.00 94.56 107 GLU A N 1
ATOM 850 C CA . GLU A 1 107 ? -7.481 12.250 -5.477 1.00 94.56 107 GLU A CA 1
ATOM 851 C C . GLU A 1 107 ? -6.130 12.891 -5.134 1.00 94.56 107 GLU A C 1
ATOM 853 O O . GLU A 1 107 ? -5.859 14.008 -5.581 1.00 94.56 107 GLU A O 1
ATOM 858 N N . LEU A 1 108 ? -5.278 12.215 -4.351 1.00 92.69 108 LEU A N 1
ATOM 859 C CA . LEU A 1 108 ? -3.927 12.706 -4.050 1.00 92.69 108 LEU A CA 1
ATOM 860 C C . LEU A 1 108 ? -3.074 12.805 -5.314 1.00 92.69 108 LEU A C 1
ATOM 862 O O . LEU A 1 108 ? -2.396 13.809 -5.532 1.00 92.69 108 LEU A O 1
ATOM 866 N N . PHE A 1 109 ? -3.139 11.790 -6.173 1.00 92.12 109 PHE A N 1
ATOM 867 C CA . PHE A 1 109 ? -2.413 11.802 -7.436 1.00 92.12 109 PHE A CA 1
ATOM 868 C C . PHE A 1 109 ? -2.947 12.861 -8.406 1.00 92.12 109 PHE A C 1
ATOM 870 O O . PHE A 1 109 ? -2.159 13.595 -8.998 1.00 92.12 109 PHE A O 1
ATOM 877 N N . GLU A 1 110 ? -4.271 12.978 -8.554 1.00 90.94 110 GLU A N 1
ATOM 878 C CA . GLU A 1 110 ? -4.903 13.978 -9.429 1.00 90.94 110 GLU A CA 1
ATOM 879 C C . GLU A 1 110 ? -4.503 15.413 -9.059 1.00 90.94 110 GLU A C 1
ATOM 881 O O . GLU A 1 110 ? -4.335 16.261 -9.935 1.00 90.94 110 GLU A O 1
ATOM 886 N N . GLN A 1 111 ? -4.298 15.673 -7.767 1.00 87.25 111 GLN A N 1
ATOM 887 C CA . GLN A 1 111 ? -3.883 16.977 -7.250 1.00 87.25 111 GLN A CA 1
ATOM 888 C C . GLN A 1 111 ? -2.363 17.189 -7.258 1.00 87.25 111 GLN A C 1
ATOM 890 O O . GLN A 1 111 ? -1.907 18.257 -6.850 1.00 87.25 111 GLN A O 1
ATOM 895 N N . SER A 1 112 ? -1.574 16.207 -7.717 1.00 86.00 112 SER A N 1
ATOM 896 C CA . SER A 1 112 ? -0.109 16.196 -7.566 1.00 86.00 112 SER A CA 1
ATOM 897 C C . SER A 1 112 ? 0.312 16.525 -6.126 1.00 86.00 112 SER A C 1
ATOM 899 O O . SER A 1 112 ? 1.170 17.379 -5.903 1.00 86.00 112 SER A O 1
ATOM 901 N N . ALA A 1 113 ? -0.372 15.911 -5.156 1.00 86.94 113 ALA A N 1
ATOM 902 C CA . ALA A 1 113 ? -0.278 16.261 -3.747 1.00 86.94 113 ALA A CA 1
ATOM 903 C C . ALA A 1 113 ? 0.628 15.305 -2.960 1.00 86.94 113 ALA A C 1
ATOM 905 O O . ALA A 1 113 ? 0.565 14.084 -3.130 1.00 86.94 113 ALA A O 1
ATOM 906 N N . VAL A 1 114 ? 1.400 15.873 -2.033 1.00 91.12 114 VAL A N 1
ATOM 907 C CA . VAL A 1 114 ? 2.063 15.149 -0.944 1.00 91.12 114 VAL A CA 1
ATOM 908 C C . VAL A 1 114 ? 1.259 15.390 0.329 1.00 91.12 114 VAL A C 1
ATOM 910 O O . VAL A 1 114 ? 1.220 16.499 0.853 1.00 91.12 114 VAL A O 1
ATOM 913 N N . ALA A 1 115 ? 0.562 14.362 0.803 1.00 93.31 115 ALA A N 1
ATOM 914 C CA . ALA A 1 115 ? -0.218 14.405 2.032 1.00 93.31 115 ALA A CA 1
ATOM 915 C C . ALA A 1 115 ? 0.671 14.231 3.261 1.00 93.31 115 ALA A C 1
ATOM 917 O O . ALA A 1 115 ? 1.584 13.416 3.261 1.00 93.31 115 ALA A O 1
ATOM 918 N N . ILE A 1 116 ? 0.339 14.925 4.341 1.00 93.31 116 ILE A N 1
ATOM 919 C CA . ILE A 1 116 ? 0.986 14.816 5.641 1.00 93.31 116 ILE A CA 1
ATOM 920 C C . ILE A 1 116 ? -0.037 14.283 6.644 1.00 93.31 116 ILE A C 1
ATOM 922 O O . ILE A 1 116 ? -1.170 14.771 6.746 1.00 93.31 116 ILE A O 1
ATOM 926 N N . ALA A 1 117 ? 0.354 13.260 7.401 1.00 92.19 117 ALA A N 1
ATOM 927 C CA . ALA A 1 117 ? -0.479 12.687 8.450 1.00 92.19 117 ALA A CA 1
ATOM 928 C C . ALA A 1 117 ? 0.344 12.215 9.649 1.00 92.19 117 ALA A C 1
ATOM 930 O O . ALA A 1 117 ? 1.406 11.612 9.512 1.00 92.19 117 ALA A O 1
ATOM 931 N N . LYS A 1 118 ? -0.187 12.430 10.850 1.00 87.94 118 LYS A N 1
ATOM 932 C CA . LYS A 1 118 ? 0.341 11.863 12.085 1.00 87.94 118 LYS A CA 1
ATOM 933 C C . LYS A 1 118 ? -0.052 10.397 12.203 1.00 87.94 118 LYS A C 1
ATOM 935 O O . LYS A 1 118 ? -1.238 10.064 12.211 1.00 87.94 118 LYS A O 1
ATOM 940 N N . VAL A 1 119 ? 0.940 9.528 12.356 1.00 83.44 119 VAL A N 1
ATOM 941 C CA . VAL A 1 119 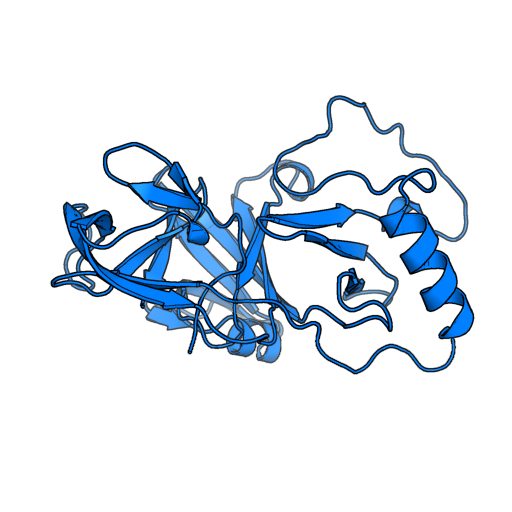? 0.732 8.078 12.416 1.00 83.44 119 VAL A CA 1
ATOM 942 C C . VAL A 1 119 ? 0.690 7.561 13.852 1.00 83.44 119 VAL A C 1
ATOM 944 O O . VAL A 1 119 ? 1.366 8.079 14.746 1.00 83.44 119 VAL A O 1
ATOM 947 N N . SER A 1 120 ? -0.134 6.542 14.108 1.00 75.12 120 SER A N 1
ATOM 948 C CA . SER A 1 120 ? -0.471 6.132 15.478 1.00 75.12 120 SER A CA 1
ATOM 949 C C . SER A 1 120 ? 0.644 5.389 16.210 1.00 75.12 120 SER A C 1
ATOM 951 O O . SER A 1 120 ? 0.640 5.381 17.439 1.00 75.12 120 SER A O 1
ATOM 953 N N . ALA A 1 121 ? 1.571 4.740 15.494 1.00 68.31 121 ALA A N 1
ATOM 954 C CA . ALA A 1 121 ? 2.588 3.893 16.121 1.00 68.31 121 ALA A CA 1
ATOM 955 C C . ALA A 1 121 ? 3.687 4.705 16.827 1.00 68.31 121 ALA A C 1
ATOM 957 O O . ALA A 1 121 ? 4.122 4.324 17.912 1.00 68.31 121 ALA A O 1
ATOM 958 N N . SER A 1 122 ? 4.119 5.823 16.234 1.00 70.62 122 SER A N 1
ATOM 959 C CA . SER A 1 122 ? 5.190 6.677 16.772 1.00 70.62 122 SER A CA 1
ATOM 960 C C . SER A 1 122 ? 4.726 8.079 17.173 1.00 70.62 122 SER A C 1
ATOM 962 O O . SER A 1 122 ? 5.441 8.774 17.893 1.00 70.62 122 SER A O 1
ATOM 964 N N . GLY A 1 123 ? 3.548 8.522 16.717 1.00 77.56 123 GLY A N 1
ATOM 965 C CA . GLY A 1 123 ? 3.109 9.910 16.858 1.00 77.56 123 GLY A CA 1
ATOM 966 C C . GLY A 1 123 ? 3.889 10.898 15.982 1.00 77.56 123 GLY A C 1
ATOM 967 O O . GLY A 1 123 ? 3.721 12.103 16.163 1.00 77.56 123 GLY A O 1
ATOM 968 N N . GLN A 1 124 ? 4.724 10.405 15.064 1.00 86.38 124 GLN A N 1
ATOM 969 C CA . GLN A 1 124 ? 5.435 11.211 14.071 1.00 86.38 124 GLN A CA 1
ATOM 970 C C . GLN A 1 124 ? 4.525 11.555 12.892 1.00 86.38 124 GLN A C 1
ATOM 972 O O . GLN A 1 124 ? 3.480 10.929 12.695 1.00 86.38 124 GLN A O 1
ATOM 977 N N . PHE A 1 125 ? 4.947 12.540 12.107 1.00 91.00 125 PHE A N 1
ATOM 978 C CA . PHE A 1 125 ? 4.330 12.868 10.832 1.00 91.00 125 PHE A CA 1
ATOM 979 C C . PHE A 1 125 ? 4.995 12.078 9.707 1.00 91.00 125 PHE A C 1
ATOM 981 O O . PHE A 1 125 ? 6.215 11.882 9.702 1.00 91.00 125 PHE A O 1
ATOM 988 N N . VAL A 1 126 ? 4.172 11.610 8.775 1.00 92.62 126 VAL A N 1
ATOM 989 C CA . VAL A 1 126 ? 4.618 10.990 7.534 1.00 92.62 126 VAL A CA 1
ATOM 990 C C . VAL A 1 126 ? 4.099 11.780 6.350 1.00 92.62 126 VAL A C 1
ATOM 992 O O . VAL A 1 126 ? 2.953 12.228 6.359 1.00 92.62 126 VAL A O 1
ATOM 995 N N . GLU A 1 127 ? 4.936 11.882 5.331 1.00 93.56 127 GLU A N 1
ATOM 996 C CA . GLU A 1 127 ? 4.544 12.268 3.986 1.00 93.56 127 GLU A CA 1
ATOM 997 C C . GLU A 1 127 ? 3.999 11.043 3.260 1.00 93.56 127 GLU A C 1
ATOM 999 O O . GLU A 1 127 ? 4.493 9.926 3.447 1.00 93.56 127 GLU A O 1
ATOM 1004 N N . MET A 1 128 ? 2.983 11.247 2.429 1.00 95.12 128 MET A N 1
ATOM 1005 C CA . MET A 1 128 ? 2.354 10.219 1.620 1.00 95.12 128 MET A CA 1
ATOM 1006 C C . MET A 1 128 ? 2.031 10.754 0.233 1.00 95.12 128 MET A C 1
ATOM 1008 O O . MET A 1 128 ? 1.445 11.824 0.091 1.00 95.12 128 MET A O 1
ATOM 1012 N N . TYR A 1 129 ? 2.333 9.976 -0.795 1.00 94.12 129 TYR A N 1
ATOM 1013 C CA . TYR A 1 129 ? 1.919 10.274 -2.162 1.00 94.12 129 TYR A CA 1
ATOM 1014 C C . TYR A 1 129 ? 1.520 8.986 -2.869 1.00 94.12 129 TYR A C 1
ATOM 1016 O O . TYR A 1 129 ? 2.007 7.897 -2.556 1.00 94.12 129 TYR A O 1
ATOM 1024 N N . ALA A 1 130 ? 0.588 9.098 -3.807 1.00 95.38 130 ALA A N 1
ATOM 1025 C CA . ALA A 1 130 ? 0.047 7.954 -4.518 1.00 95.38 130 ALA A CA 1
ATOM 1026 C C . ALA A 1 130 ? 0.485 7.973 -5.978 1.00 95.38 130 ALA A C 1
ATOM 1028 O O . ALA A 1 130 ? 0.505 9.022 -6.614 1.00 95.38 130 ALA A O 1
ATOM 1029 N N . GLN A 1 131 ? 0.777 6.801 -6.528 1.00 94.31 131 GLN A N 1
ATOM 1030 C CA . GLN A 1 131 ? 0.974 6.615 -7.959 1.00 94.31 131 GLN A CA 1
ATOM 1031 C C . GLN A 1 131 ? 0.185 5.401 -8.449 1.00 94.31 131 GLN A C 1
ATOM 1033 O O . GLN A 1 131 ? 0.087 4.387 -7.748 1.00 94.31 131 GLN A O 1
ATOM 1038 N N . PRO A 1 132 ? -0.389 5.465 -9.656 1.00 94.62 132 PRO A N 1
ATOM 1039 C CA . PRO A 1 132 ? -1.103 4.331 -10.200 1.00 94.62 132 PRO A CA 1
ATOM 1040 C C . PRO A 1 132 ? -0.111 3.273 -10.684 1.00 94.62 132 PRO A C 1
ATOM 1042 O O . PRO A 1 132 ? 0.851 3.589 -11.382 1.00 94.62 132 PRO A O 1
ATOM 1045 N N . VAL A 1 133 ? -0.378 2.002 -10.381 1.00 95.62 133 VAL A N 1
ATOM 1046 C CA . VAL A 1 133 ? 0.458 0.908 -10.887 1.00 95.62 133 VAL A CA 1
ATOM 1047 C C . VAL A 1 133 ? 0.040 0.585 -12.322 1.00 95.62 133 VAL A C 1
ATOM 1049 O O . VAL A 1 133 ? -1.133 0.317 -12.599 1.00 95.62 133 VAL A O 1
ATOM 1052 N N . LEU A 1 134 ? 0.996 0.612 -13.245 1.00 94.62 134 LEU A N 1
ATOM 1053 C CA . LEU A 1 134 ? 0.791 0.306 -14.657 1.00 94.62 134 LEU A CA 1
ATOM 1054 C C . LEU A 1 134 ? 0.896 -1.202 -14.894 1.00 94.62 134 LEU A C 1
ATOM 1056 O O . LEU A 1 134 ? 1.681 -1.899 -14.248 1.00 94.62 134 LEU A O 1
ATOM 1060 N N . ALA A 1 135 ? 0.067 -1.726 -15.791 1.00 94.06 135 ALA A N 1
ATOM 1061 C CA . ALA A 1 135 ? 0.046 -3.141 -16.130 1.00 94.06 135 ALA A CA 1
ATOM 1062 C C . ALA A 1 135 ? 1.169 -3.505 -17.104 1.00 94.06 135 ALA A C 1
ATOM 1064 O O . ALA A 1 135 ? 1.590 -2.700 -17.925 1.00 94.06 135 ALA A O 1
ATOM 1065 N N . THR A 1 136 ? 1.584 -4.766 -17.067 1.00 93.31 136 THR A N 1
ATOM 1066 C CA . THR A 1 136 ? 2.343 -5.399 -18.151 1.00 93.31 136 THR A CA 1
ATOM 1067 C C . THR A 1 136 ? 1.473 -6.489 -18.801 1.00 93.31 136 THR A C 1
ATOM 1069 O O . THR A 1 136 ? 0.395 -6.807 -18.283 1.00 93.31 136 THR A O 1
ATOM 1072 N N . PRO A 1 137 ? 1.912 -7.135 -19.899 1.00 91.06 137 PRO A N 1
ATOM 1073 C CA . PRO A 1 137 ? 1.226 -8.311 -20.440 1.00 91.06 137 PRO A CA 1
ATOM 1074 C C . PRO A 1 137 ? 1.165 -9.485 -19.446 1.00 91.06 137 PRO A C 1
ATOM 1076 O O . PRO A 1 137 ? 0.332 -10.386 -19.582 1.00 91.06 137 PRO A O 1
ATOM 1079 N N . TYR A 1 138 ? 2.035 -9.483 -18.433 1.00 92.94 138 TYR A N 1
ATOM 1080 C CA . TYR A 1 138 ? 2.038 -10.472 -17.371 1.00 92.94 138 TYR A CA 1
ATOM 1081 C C . TYR A 1 138 ? 1.041 -10.092 -16.273 1.00 92.94 138 TYR A C 1
ATOM 1083 O O . TYR A 1 138 ? 1.121 -9.037 -15.650 1.00 92.94 138 TYR A O 1
ATOM 1091 N N . LYS A 1 139 ? 0.100 -10.997 -15.986 1.00 92.25 139 LYS A N 1
ATOM 1092 C CA . LYS A 1 139 ? -0.988 -10.775 -15.012 1.00 92.25 139 LYS A CA 1
ATOM 1093 C C . LYS A 1 139 ? -0.517 -10.608 -13.563 1.00 92.25 139 LYS A C 1
ATOM 1095 O O . LYS A 1 139 ? -1.333 -10.236 -12.716 1.00 92.25 139 LYS A O 1
ATOM 1100 N N . ASP A 1 140 ? 0.721 -10.987 -13.286 1.00 94.75 140 ASP A N 1
ATOM 1101 C CA . ASP A 1 140 ? 1.413 -10.955 -12.003 1.00 94.75 140 ASP A CA 1
ATOM 1102 C C . ASP A 1 140 ? 2.428 -9.808 -11.906 1.00 94.75 140 ASP A C 1
ATOM 1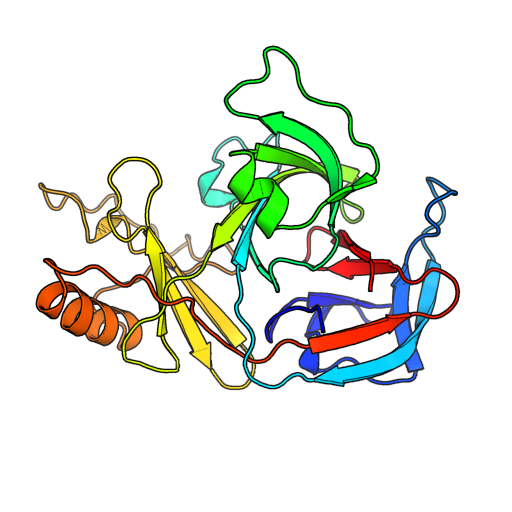104 O O . ASP A 1 140 ? 2.867 -9.530 -10.795 1.00 94.75 140 ASP A O 1
ATOM 1108 N N . ILE A 1 141 ? 2.734 -9.100 -13.004 1.00 95.50 141 ILE A N 1
ATOM 1109 C CA . ILE A 1 141 ? 3.733 -8.022 -13.022 1.00 95.50 141 ILE A CA 1
ATOM 1110 C C . ILE A 1 141 ? 3.083 -6.679 -13.370 1.00 95.50 141 ILE A C 1
ATOM 1112 O O . ILE A 1 141 ? 2.430 -6.532 -14.408 1.00 95.50 141 ILE A O 1
ATOM 1116 N N . GLY A 1 142 ? 3.285 -5.694 -12.501 1.00 95.31 142 GLY A N 1
ATOM 1117 C CA . GLY A 1 142 ? 3.019 -4.280 -12.754 1.00 95.31 142 GLY A CA 1
ATOM 1118 C C . GLY A 1 142 ? 4.302 -3.461 -12.638 1.00 95.31 142 GLY A C 1
ATOM 1119 O O . GLY A 1 142 ? 5.353 -4.001 -12.304 1.00 95.31 142 GLY A O 1
ATOM 1120 N N . TYR A 1 143 ? 4.235 -2.162 -12.900 1.00 94.62 143 TYR A N 1
ATOM 1121 C CA . TYR A 1 143 ? 5.377 -1.268 -12.709 1.00 94.62 143 TYR A CA 1
ATOM 1122 C C . TYR A 1 143 ? 4.933 0.180 -12.474 1.00 94.62 143 TYR A C 1
ATOM 1124 O O . TYR A 1 143 ? 3.778 0.538 -12.715 1.00 94.62 143 TYR A O 1
ATOM 1132 N N . LEU A 1 144 ? 5.854 0.998 -11.978 1.00 92.75 144 LEU A N 1
ATOM 1133 C CA . LEU A 1 144 ? 5.710 2.439 -11.802 1.00 92.75 144 LEU A CA 1
ATOM 1134 C C . LEU A 1 144 ? 6.820 3.158 -12.561 1.00 92.75 144 LEU A C 1
ATOM 1136 O O . LEU A 1 144 ? 7.875 2.582 -12.837 1.00 92.75 144 LEU A O 1
ATOM 1140 N N . VAL A 1 145 ? 6.564 4.416 -12.896 1.00 88.56 145 VAL A N 1
ATOM 1141 C CA . VAL A 1 145 ? 7.513 5.278 -13.597 1.00 88.56 145 VAL A CA 1
ATOM 1142 C C . VAL A 1 145 ? 7.826 6.507 -12.763 1.00 88.56 145 VAL A C 1
ATOM 1144 O O . VAL A 1 145 ? 6.947 7.034 -12.076 1.00 88.56 145 VAL A O 1
ATOM 1147 N N . SER A 1 146 ? 9.054 6.989 -12.903 1.00 83.44 146 SER A N 1
ATOM 1148 C CA . SER A 1 146 ? 9.482 8.264 -12.348 1.00 83.44 146 SER A CA 1
ATOM 1149 C C . SER A 1 146 ? 8.633 9.401 -12.918 1.00 83.44 146 SER A C 1
ATOM 1151 O O . SER A 1 146 ? 8.305 9.446 -14.111 1.00 83.44 146 SER A O 1
ATOM 1153 N N . SER A 1 147 ? 8.273 10.349 -12.057 1.00 78.06 147 SER A N 1
ATOM 1154 C CA . SER A 1 147 ? 7.554 11.563 -12.452 1.00 78.06 147 SER A CA 1
ATOM 1155 C C . SER A 1 147 ? 8.417 12.529 -13.271 1.00 78.06 147 SER A C 1
ATOM 1157 O O . SER A 1 147 ? 7.866 13.408 -13.931 1.00 78.06 147 SER A O 1
ATOM 1159 N N . TRP A 1 148 ? 9.745 12.369 -13.250 1.00 76.75 148 TRP A N 1
ATOM 1160 C CA . TRP A 1 148 ? 10.692 13.299 -13.867 1.00 76.75 148 TRP A CA 1
ATOM 1161 C C . TRP A 1 148 ? 11.041 12.944 -15.312 1.00 76.75 148 TRP A C 1
ATOM 1163 O O . TRP A 1 148 ? 11.048 13.819 -16.175 1.00 76.75 148 TRP A O 1
ATOM 1173 N N . ASP A 1 149 ? 11.350 11.675 -15.580 1.00 82.00 149 ASP A N 1
ATOM 1174 C CA . ASP A 1 149 ? 11.826 11.210 -16.891 1.00 82.00 149 ASP A CA 1
ATOM 1175 C C . ASP A 1 149 ? 10.952 10.109 -17.510 1.00 82.00 149 ASP A C 1
ATOM 1177 O O . ASP A 1 149 ? 11.204 9.684 -18.642 1.00 82.00 149 ASP A O 1
ATOM 1181 N N . HIS A 1 150 ? 9.909 9.676 -16.793 1.00 82.75 150 HIS A N 1
ATOM 1182 C CA . HIS A 1 150 ? 9.007 8.592 -17.177 1.00 82.75 150 HIS A CA 1
ATOM 1183 C C . HIS A 1 150 ? 9.704 7.245 -17.425 1.00 82.75 150 HIS A C 1
ATOM 1185 O O . HIS A 1 150 ? 9.131 6.366 -18.078 1.00 82.75 150 HIS A O 1
ATOM 1191 N N . MET A 1 151 ? 10.922 7.060 -16.907 1.00 86.19 151 MET A N 1
ATOM 1192 C CA . MET A 1 151 ? 11.597 5.766 -16.902 1.00 86.19 151 MET A CA 1
ATOM 1193 C C . MET A 1 151 ? 11.042 4.879 -15.783 1.00 86.19 151 MET A C 1
ATOM 1195 O O . MET A 1 151 ? 10.513 5.394 -14.794 1.00 86.19 151 MET A O 1
ATOM 1199 N N . PRO A 1 152 ? 11.106 3.543 -15.928 1.00 89.38 152 PRO A N 1
ATOM 1200 C CA . PRO A 1 152 ? 10.682 2.642 -14.869 1.00 89.38 152 PRO A CA 1
ATOM 1201 C C . PRO A 1 152 ? 11.481 2.870 -13.587 1.00 89.38 152 PRO A C 1
ATOM 1203 O O . PRO A 1 152 ? 12.708 2.861 -13.602 1.00 89.38 152 PRO A O 1
ATOM 1206 N N . GLU A 1 153 ? 10.764 3.040 -12.483 1.00 88.31 153 GLU A N 1
ATOM 1207 C CA . GLU A 1 153 ? 11.350 3.248 -11.155 1.00 88.31 153 GLU A CA 1
ATOM 1208 C C . GLU A 1 153 ? 11.158 2.002 -10.288 1.00 88.31 153 GLU A C 1
ATOM 1210 O O . GLU A 1 153 ? 12.099 1.511 -9.672 1.00 88.31 153 GLU A O 1
ATOM 1215 N N . PHE A 1 154 ? 9.955 1.414 -10.319 1.00 92.50 154 PHE A N 1
ATOM 1216 C CA . PHE A 1 154 ? 9.640 0.214 -9.548 1.00 92.50 154 PHE A CA 1
ATOM 1217 C C . PHE A 1 154 ? 8.967 -0.859 -10.398 1.00 92.50 154 PHE A C 1
ATOM 1219 O O . PHE A 1 154 ? 8.039 -0.572 -11.151 1.00 92.50 154 PHE A O 1
ATOM 1226 N N . VAL A 1 155 ? 9.355 -2.119 -10.202 1.00 95.06 155 VAL A N 1
ATOM 1227 C CA . VAL A 1 155 ? 8.640 -3.299 -10.710 1.00 95.06 155 VAL A CA 1
ATOM 1228 C C . VAL A 1 155 ? 7.850 -3.934 -9.578 1.00 95.06 155 VAL A C 1
ATOM 1230 O O . VAL A 1 155 ? 8.357 -4.121 -8.476 1.00 95.06 155 VAL A O 1
ATOM 1233 N N . ILE A 1 156 ? 6.595 -4.280 -9.841 1.00 95.31 156 ILE A N 1
ATOM 1234 C CA . ILE A 1 156 ? 5.680 -4.864 -8.866 1.00 95.31 156 ILE A CA 1
ATOM 1235 C C . ILE A 1 156 ? 5.413 -6.319 -9.227 1.00 95.31 156 ILE A C 1
ATOM 1237 O O . ILE A 1 156 ? 4.924 -6.606 -10.314 1.00 95.31 156 ILE A O 1
ATOM 1241 N N . GLU A 1 157 ? 5.667 -7.231 -8.295 1.00 95.38 157 GLU A N 1
ATOM 1242 C CA . GLU A 1 157 ? 5.328 -8.649 -8.411 1.00 95.38 157 GLU A CA 1
ATOM 1243 C C . GLU A 1 157 ? 4.175 -8.991 -7.464 1.00 95.38 157 GLU A C 1
ATOM 1245 O O . GLU A 1 157 ? 4.266 -8.755 -6.258 1.00 95.38 157 GLU A O 1
ATOM 1250 N N . SER A 1 158 ? 3.104 -9.602 -7.970 1.00 92.44 158 SER A N 1
ATOM 1251 C CA . SER A 1 158 ? 2.072 -10.216 -7.130 1.00 92.44 158 SER A CA 1
ATOM 1252 C C . SER A 1 158 ? 2.183 -11.729 -7.177 1.00 92.44 158 SER A C 1
ATOM 1254 O O . SER A 1 158 ? 1.951 -12.364 -8.203 1.00 92.44 158 SER A O 1
ATOM 1256 N N . LYS A 1 159 ? 2.422 -12.309 -6.007 1.00 86.75 159 LYS A N 1
ATOM 1257 C CA . LYS A 1 159 ? 2.248 -13.735 -5.713 1.00 86.75 159 LYS A CA 1
ATOM 1258 C C . LYS A 1 159 ? 0.961 -13.926 -4.908 1.00 86.75 159 LYS A C 1
ATOM 1260 O O . LYS A 1 159 ? 0.340 -12.946 -4.499 1.00 86.75 159 LYS A O 1
ATOM 1265 N N . GLU A 1 160 ? 0.540 -15.173 -4.682 1.00 77.62 160 GLU A N 1
ATOM 1266 C CA . GLU A 1 160 ? -0.773 -15.488 -4.080 1.00 77.62 160 GLU A CA 1
ATOM 1267 C C . GLU A 1 160 ? -1.081 -14.702 -2.794 1.00 77.62 160 GLU A C 1
ATOM 1269 O O . GLU A 1 160 ? -2.206 -14.239 -2.623 1.00 77.62 160 GLU A O 1
ATOM 1274 N N . ASN A 1 161 ? -0.077 -14.500 -1.934 1.00 78.88 161 ASN A N 1
ATOM 1275 C CA . ASN A 1 161 ? -0.243 -13.889 -0.610 1.00 78.88 161 ASN A CA 1
ATOM 1276 C C . ASN A 1 161 ? 0.635 -12.648 -0.390 1.00 78.88 161 ASN A C 1
ATOM 1278 O O . ASN A 1 161 ? 0.870 -12.255 0.749 1.00 78.88 161 ASN A O 1
ATOM 1282 N N . LYS A 1 162 ? 1.203 -12.066 -1.451 1.00 84.12 162 LYS A N 1
ATOM 1283 C CA . LYS A 1 162 ? 2.112 -10.926 -1.306 1.00 84.12 162 LYS A CA 1
ATOM 1284 C C . LYS A 1 162 ? 2.196 -10.116 -2.587 1.00 84.12 162 LYS A C 1
ATOM 1286 O O . LYS A 1 162 ? 2.362 -10.690 -3.662 1.00 84.12 162 LYS A O 1
ATOM 1291 N N . VAL A 1 163 ? 2.172 -8.797 -2.444 1.00 91.56 163 VAL A N 1
ATOM 1292 C CA . VAL A 1 163 ? 2.634 -7.865 -3.475 1.00 91.56 163 VAL A CA 1
ATOM 1293 C C . VAL A 1 163 ? 3.968 -7.265 -3.033 1.00 91.56 163 VAL A C 1
ATOM 1295 O O . VAL A 1 163 ? 4.095 -6.804 -1.899 1.00 91.56 163 VAL A O 1
ATOM 1298 N N . GLN A 1 164 ? 4.976 -7.335 -3.898 1.00 92.31 164 GLN A N 1
ATOM 1299 C CA . GLN A 1 164 ? 6.356 -6.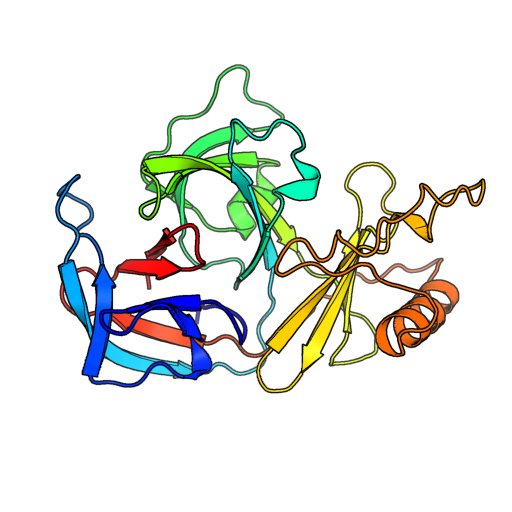937 -3.627 1.00 92.31 164 GLN A CA 1
ATOM 1300 C C . GLN A 1 164 ? 6.803 -5.901 -4.660 1.00 92.31 164 GLN A C 1
ATOM 1302 O O . GLN A 1 164 ? 6.612 -6.115 -5.853 1.00 92.31 164 GLN A O 1
ATOM 1307 N N . ALA A 1 165 ? 7.404 -4.803 -4.204 1.00 93.25 165 ALA A N 1
ATOM 1308 C CA . ALA A 1 165 ? 8.025 -3.806 -5.071 1.00 93.25 165 ALA A CA 1
ATOM 1309 C C . ALA A 1 165 ? 9.534 -4.039 -5.174 1.00 93.25 165 ALA A C 1
ATOM 1311 O O . ALA A 1 165 ? 10.175 -4.400 -4.183 1.00 93.25 165 ALA A O 1
ATOM 1312 N N . TYR A 1 166 ? 10.088 -3.801 -6.353 1.00 92.81 166 TYR A N 1
ATOM 1313 C CA . TYR A 1 166 ? 11.511 -3.857 -6.638 1.00 92.81 166 TYR A CA 1
ATOM 1314 C C . TYR A 1 166 ? 11.949 -2.519 -7.223 1.00 92.81 166 TYR A C 1
ATOM 1316 O O . TYR A 1 166 ? 11.420 -2.137 -8.263 1.00 92.81 166 TYR A O 1
ATOM 1324 N N . ASP A 1 167 ? 12.874 -1.818 -6.574 1.00 89.94 167 ASP A N 1
ATOM 1325 C CA . ASP A 1 167 ? 13.520 -0.625 -7.127 1.00 89.94 167 ASP A CA 1
ATOM 1326 C C . ASP A 1 167 ? 14.428 -1.044 -8.285 1.00 89.94 167 ASP A C 1
ATOM 1328 O O . ASP A 1 167 ? 15.351 -1.843 -8.110 1.00 89.94 167 ASP A O 1
ATOM 1332 N N . VAL A 1 168 ? 14.133 -0.528 -9.473 1.00 89.56 168 VAL A N 1
ATOM 1333 C CA . VAL A 1 168 ? 14.875 -0.795 -10.705 1.00 89.56 168 VAL A CA 1
ATOM 1334 C C . VAL A 1 168 ? 15.445 0.478 -11.321 1.00 89.56 168 VAL A C 1
ATOM 1336 O O . VAL A 1 168 ? 16.018 0.391 -12.401 1.00 89.56 168 VAL A O 1
ATOM 1339 N N . GLU A 1 169 ? 15.330 1.640 -10.668 1.00 85.19 169 GLU A N 1
ATOM 1340 C CA . GLU A 1 169 ? 15.763 2.934 -11.226 1.00 85.19 169 GLU A CA 1
ATOM 1341 C C . GLU A 1 169 ? 17.234 2.877 -11.678 1.00 85.19 169 GLU A C 1
ATOM 1343 O O . GLU A 1 169 ? 17.593 3.351 -12.756 1.00 85.19 169 GLU A O 1
ATOM 1348 N N . HIS A 1 170 ? 18.072 2.191 -10.896 1.00 81.19 170 HIS A N 1
ATOM 1349 C CA . HIS A 1 170 ? 19.497 1.983 -11.164 1.00 81.19 170 HIS A CA 1
ATOM 1350 C C . HIS A 1 170 ? 19.808 1.213 -12.464 1.00 81.19 170 HIS A C 1
ATOM 1352 O O . HIS A 1 170 ? 20.927 1.305 -12.964 1.00 81.19 170 HIS A O 1
ATOM 1358 N N . ILE A 1 171 ? 18.847 0.474 -13.029 1.00 83.62 171 ILE A N 1
ATOM 1359 C CA . ILE A 1 171 ? 18.995 -0.223 -14.319 1.00 83.62 171 ILE A CA 1
ATOM 1360 C C . ILE A 1 171 ? 18.822 0.762 -15.494 1.00 83.62 171 ILE A C 1
ATOM 1362 O O . ILE A 1 171 ? 19.293 0.506 -16.602 1.00 83.62 171 ILE A O 1
ATOM 1366 N N . PHE A 1 172 ? 18.167 1.908 -15.276 1.00 76.88 172 PHE A N 1
ATOM 1367 C CA . PHE A 1 172 ? 17.678 2.779 -16.350 1.00 76.88 172 PHE A CA 1
ATOM 1368 C C . PHE A 1 172 ? 18.489 4.066 -16.598 1.00 76.88 172 PHE A C 1
ATOM 1370 O O . PHE A 1 172 ? 18.061 4.906 -17.395 1.00 76.88 172 PHE A O 1
ATOM 1377 N N . ASP A 1 173 ? 19.692 4.224 -16.032 1.00 62.84 173 ASP A N 1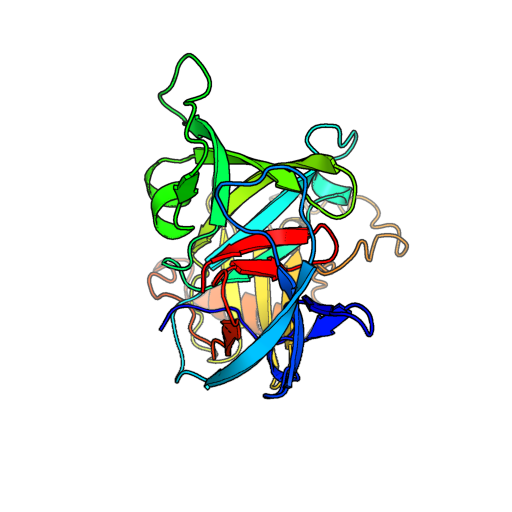
ATOM 1378 C CA . ASP A 1 173 ? 20.553 5.384 -16.318 1.00 62.84 173 ASP A CA 1
ATOM 1379 C C . ASP A 1 173 ? 21.407 5.230 -17.607 1.00 62.84 173 ASP A C 1
ATOM 1381 O O . ASP A 1 173 ? 21.734 4.137 -18.071 1.00 62.84 173 ASP A O 1
ATOM 1385 N N . ARG A 1 174 ? 21.783 6.354 -18.237 1.00 52.59 174 ARG A N 1
ATOM 1386 C CA . ARG A 1 174 ? 22.567 6.393 -19.495 1.00 52.59 174 ARG A CA 1
ATOM 1387 C C . ARG A 1 174 ? 24.089 6.207 -19.312 1.00 52.59 174 ARG A C 1
ATOM 1389 O O . ARG A 1 174 ? 24.832 6.570 -20.229 1.00 52.59 174 ARG A O 1
ATOM 1396 N N . GLN A 1 175 ? 24.589 5.725 -18.170 1.00 43.31 175 GLN A N 1
ATOM 1397 C CA . GLN A 1 175 ? 26.036 5.655 -17.890 1.00 43.31 175 GLN A CA 1
ATOM 1398 C C . GLN A 1 175 ? 26.507 4.523 -16.957 1.00 43.31 175 GLN A C 1
ATOM 1400 O O . GLN A 1 175 ? 27.707 4.461 -16.685 1.00 43.31 175 GLN A O 1
ATOM 1405 N N . GLY A 1 176 ? 25.637 3.610 -16.523 1.00 42.81 176 GLY A N 1
ATOM 1406 C CA . GLY A 1 176 ? 26.013 2.346 -15.887 1.00 42.81 176 GLY A CA 1
ATOM 1407 C C . GLY A 1 176 ? 26.870 2.510 -14.634 1.00 42.81 176 GLY A C 1
ATOM 1408 O O . GLY A 1 176 ? 27.851 1.784 -14.467 1.00 42.81 176 GLY A O 1
ATOM 1409 N N . ARG A 1 177 ? 26.560 3.486 -13.770 1.00 40.53 177 ARG A N 1
ATOM 1410 C CA . ARG A 1 177 ? 27.272 3.622 -12.493 1.00 40.53 177 ARG A CA 1
ATOM 1411 C C . ARG A 1 177 ? 26.499 2.941 -11.379 1.00 40.53 177 ARG A C 1
ATOM 1413 O O . ARG A 1 177 ? 25.580 3.500 -10.795 1.00 40.53 177 ARG A O 1
ATOM 1420 N N . GLU A 1 178 ? 26.972 1.745 -11.060 1.00 42.00 178 GLU A N 1
ATOM 1421 C CA . GLU A 1 178 ? 26.672 1.015 -9.838 1.00 42.00 178 GLU A CA 1
ATOM 1422 C C . GLU A 1 178 ? 27.083 1.887 -8.635 1.00 42.00 178 GLU A C 1
ATOM 1424 O O . GLU A 1 178 ? 28.261 2.009 -8.288 1.00 42.00 178 GLU A O 1
ATOM 1429 N N . LEU A 1 179 ? 26.121 2.569 -8.010 1.00 42.50 179 LEU A N 1
ATOM 1430 C CA . LEU A 1 179 ? 26.320 3.064 -6.653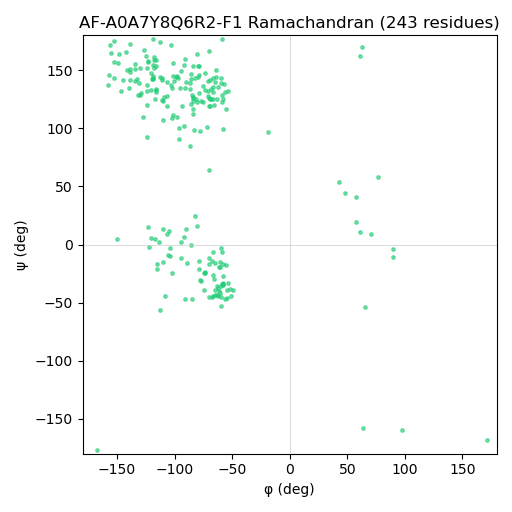 1.00 42.50 179 LEU A CA 1
ATOM 1431 C C . LEU A 1 179 ? 26.280 1.822 -5.776 1.00 42.50 179 LEU A C 1
ATOM 1433 O O . LEU A 1 179 ? 25.200 1.291 -5.555 1.00 42.50 179 LEU A O 1
ATOM 1437 N N . THR A 1 180 ? 27.457 1.341 -5.363 1.00 39.41 180 THR A N 1
ATOM 1438 C CA . THR A 1 180 ? 27.683 0.262 -4.386 1.00 39.41 180 THR A CA 1
ATOM 1439 C C . THR A 1 180 ? 26.454 0.028 -3.513 1.00 39.41 180 THR A C 1
ATOM 1441 O O . THR A 1 180 ? 26.221 0.759 -2.546 1.00 39.41 180 THR A O 1
ATOM 1444 N N . ILE A 1 181 ? 25.646 -0.961 -3.894 1.00 47.28 181 ILE A N 1
ATOM 1445 C CA . ILE A 1 181 ? 24.479 -1.364 -3.127 1.00 47.28 181 ILE A CA 1
ATOM 1446 C C . ILE A 1 181 ? 25.052 -2.195 -1.995 1.00 47.28 181 ILE A C 1
ATOM 1448 O O . ILE A 1 181 ? 25.418 -3.351 -2.177 1.00 47.28 181 ILE A O 1
ATOM 1452 N N . ASP A 1 182 ? 25.219 -1.561 -0.840 1.00 39.69 182 ASP A N 1
ATOM 1453 C CA . ASP A 1 182 ? 25.458 -2.295 0.389 1.00 39.69 182 ASP A CA 1
ATOM 1454 C C . ASP A 1 182 ? 24.301 -3.293 0.536 1.00 39.69 182 ASP A C 1
ATOM 1456 O O . ASP A 1 182 ? 23.139 -2.891 0.603 1.00 39.69 182 ASP A O 1
ATOM 1460 N N . GLU A 1 183 ? 24.598 -4.594 0.518 1.00 42.81 183 GLU A N 1
ATOM 1461 C CA . GLU A 1 183 ? 23.624 -5.683 0.682 1.00 42.81 183 GLU A CA 1
ATOM 1462 C C . GLU A 1 183 ? 22.877 -5.590 2.033 1.00 42.81 183 GLU A C 1
ATOM 1464 O O . GLU A 1 183 ? 21.891 -6.294 2.259 1.00 42.81 183 GLU A O 1
ATOM 1469 N N . SER A 1 184 ? 23.282 -4.665 2.915 1.00 38.78 184 SER A N 1
ATOM 1470 C CA . SER A 1 184 ? 22.512 -4.227 4.082 1.00 38.78 184 SER A CA 1
ATOM 1471 C C . SER A 1 184 ? 21.222 -3.443 3.743 1.00 38.78 184 SER A C 1
ATOM 1473 O O . SER A 1 184 ? 20.343 -3.328 4.597 1.00 38.78 184 SER A O 1
ATOM 1475 N N . ASN A 1 185 ? 21.048 -2.975 2.496 1.00 40.62 185 ASN A N 1
ATOM 1476 C CA . ASN A 1 185 ? 19.940 -2.131 2.013 1.00 40.62 185 ASN A CA 1
ATOM 1477 C C . ASN A 1 185 ? 18.648 -2.886 1.638 1.00 40.62 185 ASN A C 1
ATOM 1479 O O . ASN A 1 185 ? 17.817 -2.368 0.892 1.00 40.62 185 ASN A O 1
ATOM 1483 N N . SER A 1 186 ? 18.408 -4.077 2.192 1.00 40.09 186 SER A N 1
ATOM 1484 C CA . SER A 1 186 ? 17.044 -4.629 2.255 1.00 40.09 186 SER A CA 1
ATOM 1485 C C . SER A 1 186 ? 16.216 -3.810 3.259 1.00 40.09 186 SER A C 1
ATOM 1487 O O . SER A 1 186 ? 15.853 -4.301 4.329 1.00 40.09 186 SER A O 1
ATOM 1489 N N . VAL A 1 187 ? 15.981 -2.526 2.979 1.00 41.00 187 VAL A N 1
ATOM 1490 C CA . VAL A 1 187 ? 15.316 -1.617 3.914 1.00 41.00 187 VAL A CA 1
ATOM 1491 C C . VAL A 1 187 ? 13.803 -1.745 3.722 1.00 41.00 187 VAL A C 1
ATOM 1493 O O . VAL A 1 187 ? 13.164 -0.991 3.001 1.00 41.00 187 VAL A O 1
ATOM 1496 N N . ASN A 1 188 ? 13.207 -2.732 4.395 1.00 52.91 188 ASN A N 1
ATOM 1497 C CA . ASN A 1 188 ? 11.761 -3.000 4.406 1.00 52.91 188 ASN A CA 1
ATOM 1498 C C . ASN A 1 188 ? 11.164 -3.399 3.034 1.00 52.91 188 ASN A C 1
ATOM 1500 O O . ASN A 1 188 ? 11.832 -3.990 2.196 1.00 52.91 188 ASN A O 1
ATOM 1504 N N . LYS A 1 189 ? 9.844 -3.221 2.853 1.00 61.66 189 LYS A N 1
ATOM 1505 C CA . LYS A 1 189 ? 9.005 -3.836 1.802 1.00 61.66 189 LYS A CA 1
ATOM 1506 C C . LYS A 1 189 ? 9.395 -3.530 0.344 1.00 61.66 189 LYS A C 1
ATOM 1508 O O . LYS A 1 189 ? 8.735 -4.088 -0.526 1.00 61.66 189 LYS A O 1
ATOM 1513 N N . ILE A 1 190 ? 10.399 -2.705 0.048 1.00 82.81 190 ILE A N 1
ATOM 1514 C CA . ILE A 1 190 ? 10.907 -2.467 -1.315 1.00 82.81 190 ILE A CA 1
ATOM 1515 C C . ILE A 1 190 ? 12.296 -3.103 -1.408 1.00 82.81 190 ILE A C 1
ATOM 1517 O O . ILE A 1 190 ? 13.163 -2.819 -0.591 1.00 82.81 190 ILE A O 1
ATOM 1521 N N . LEU A 1 191 ? 12.491 -4.004 -2.369 1.00 86.56 191 LEU A N 1
ATOM 1522 C CA . LEU A 1 191 ? 13.763 -4.703 -2.566 1.00 86.56 191 LEU A CA 1
ATOM 1523 C C . LEU A 1 191 ? 14.536 -4.082 -3.725 1.00 86.56 191 LEU A C 1
ATOM 1525 O O . LEU A 1 191 ? 13.932 -3.541 -4.642 1.00 86.56 191 LEU A O 1
ATOM 1529 N N . THR A 1 192 ? 15.855 -4.231 -3.752 1.00 85.44 192 THR A N 1
ATOM 1530 C CA . THR A 1 192 ? 16.628 -3.931 -4.960 1.00 85.44 192 THR A CA 1
ATOM 1531 C C . THR A 1 192 ? 16.269 -4.926 -6.064 1.00 85.44 192 THR A C 1
ATOM 1533 O O . THR A 1 192 ? 16.337 -6.145 -5.881 1.00 85.44 192 THR A O 1
ATOM 1536 N N . GLY A 1 193 ? 15.868 -4.418 -7.223 1.00 86.44 193 GLY A N 1
ATOM 1537 C CA . GLY A 1 193 ? 15.603 -5.212 -8.410 1.00 86.44 193 GLY A CA 1
ATOM 1538 C C . GLY A 1 193 ? 16.886 -5.509 -9.172 1.00 86.44 193 GLY A C 1
ATOM 1539 O O . GLY A 1 193 ? 17.326 -4.683 -9.951 1.00 86.44 193 GLY A O 1
ATOM 1540 N N . HIS A 1 194 ? 17.469 -6.692 -8.994 1.00 86.44 194 HIS A N 1
ATOM 1541 C CA . HIS A 1 194 ? 18.627 -7.123 -9.783 1.00 86.44 194 HIS A CA 1
ATOM 1542 C C . HIS A 1 194 ? 18.202 -7.769 -11.109 1.00 86.44 194 HIS A C 1
ATOM 1544 O O . HIS A 1 194 ? 17.216 -8.506 -11.150 1.00 86.44 194 HIS A O 1
ATOM 1550 N N . GLU A 1 195 ? 18.998 -7.608 -12.170 1.00 86.19 195 GLU A N 1
ATOM 1551 C CA . GLU A 1 195 ? 18.777 -8.263 -13.476 1.00 86.19 195 GLU A CA 1
ATOM 1552 C C . GLU A 1 195 ? 18.786 -9.802 -13.411 1.00 86.19 195 GLU A C 1
ATOM 1554 O O . GLU A 1 195 ? 18.352 -10.476 -14.343 1.00 86.19 195 GLU A O 1
ATOM 1559 N N . SER A 1 196 ? 19.272 -10.390 -12.316 1.00 88.25 196 SER A N 1
ATOM 1560 C CA . SER A 1 196 ? 19.220 -11.834 -12.069 1.00 88.25 196 SER A CA 1
ATOM 1561 C C . SER A 1 196 ? 17.850 -12.327 -11.584 1.00 88.25 196 SER A C 1
ATOM 1563 O O . SER A 1 196 ? 17.604 -13.534 -11.585 1.00 88.25 196 SER A O 1
ATOM 1565 N N . LEU A 1 197 ? 16.953 -11.428 -11.164 1.00 93.25 197 LEU A N 1
ATOM 1566 C CA . LEU A 1 197 ? 15.611 -11.780 -10.707 1.00 93.25 197 LEU A CA 1
ATOM 1567 C C . LEU A 1 197 ? 14.686 -12.048 -11.901 1.00 93.25 197 LEU A C 1
ATOM 1569 O O . LEU A 1 197 ? 14.544 -11.201 -12.780 1.00 93.25 197 LEU A O 1
ATOM 1573 N N . ASP A 1 198 ? 13.973 -13.180 -11.879 1.00 95.50 198 ASP A N 1
ATOM 1574 C CA . ASP A 1 198 ? 13.011 -13.572 -12.929 1.00 95.50 198 ASP A CA 1
ATOM 1575 C C . ASP A 1 198 ? 11.996 -12.460 -13.247 1.00 95.50 198 ASP A C 1
ATOM 1577 O O . ASP A 1 198 ? 11.763 -12.133 -14.410 1.00 95.50 198 ASP A O 1
ATOM 1581 N N . VAL A 1 199 ? 11.442 -11.814 -12.214 1.00 95.62 199 VAL A N 1
ATOM 1582 C CA . VAL A 1 199 ? 10.483 -10.715 -12.391 1.00 95.62 199 VAL A CA 1
ATOM 1583 C C . VAL A 1 199 ? 11.091 -9.530 -13.148 1.00 95.62 199 VAL A C 1
ATOM 1585 O O . VAL A 1 199 ? 10.433 -8.967 -14.024 1.00 95.62 199 VAL A O 1
ATOM 1588 N N . VAL A 1 200 ? 12.350 -9.183 -12.862 1.00 94.44 200 VAL A N 1
ATOM 1589 C CA . VAL A 1 200 ? 13.054 -8.076 -13.520 1.00 94.44 200 VAL A CA 1
ATOM 1590 C C . VAL A 1 200 ? 13.352 -8.452 -14.970 1.00 94.44 200 VAL A C 1
ATOM 1592 O O . VAL A 1 200 ? 13.036 -7.678 -15.865 1.00 94.44 200 VAL A O 1
ATOM 1595 N N . GLN A 1 201 ? 13.834 -9.667 -15.244 1.00 94.50 201 GLN A N 1
ATOM 1596 C CA . GLN A 1 201 ? 14.085 -10.143 -16.615 1.00 94.50 201 GLN A CA 1
ATOM 1597 C C . GLN A 1 201 ? 12.819 -10.149 -17.479 1.00 94.50 201 GLN A C 1
ATOM 1599 O O . GLN A 1 201 ? 12.822 -9.679 -18.624 1.00 94.50 201 GLN A O 1
ATOM 1604 N N . ARG A 1 202 ? 11.709 -10.653 -16.926 1.00 95.12 202 ARG A N 1
ATOM 1605 C CA . ARG A 1 202 ? 10.400 -10.659 -17.592 1.00 95.12 202 ARG A CA 1
ATOM 1606 C C . ARG A 1 202 ? 9.914 -9.237 -17.859 1.00 95.12 202 ARG A C 1
ATOM 1608 O O . ARG A 1 202 ? 9.447 -8.961 -18.966 1.00 95.12 202 ARG A O 1
ATOM 1615 N N . PHE A 1 203 ? 10.054 -8.342 -16.879 1.00 93.94 203 PHE A N 1
ATOM 1616 C CA . PHE A 1 203 ? 9.733 -6.928 -17.042 1.00 93.94 203 PHE A CA 1
ATOM 1617 C C . PHE A 1 203 ? 10.568 -6.282 -18.155 1.00 93.94 203 PHE A C 1
ATOM 1619 O O . PHE A 1 203 ? 9.982 -5.752 -19.098 1.00 93.94 203 PHE A O 1
ATOM 1626 N N . MET A 1 204 ? 11.898 -6.406 -18.116 1.00 91.38 204 MET A N 1
ATOM 1627 C CA . MET A 1 204 ? 12.805 -5.852 -19.130 1.00 91.38 204 MET A CA 1
ATOM 1628 C C . MET A 1 204 ? 12.436 -6.326 -20.536 1.00 91.38 204 MET A C 1
ATOM 1630 O O . MET A 1 204 ? 12.269 -5.511 -21.441 1.00 91.38 204 MET A O 1
ATOM 1634 N N . THR A 1 205 ? 12.184 -7.630 -20.693 1.00 91.56 205 THR A N 1
ATOM 1635 C CA . THR A 1 205 ? 11.786 -8.224 -21.977 1.00 91.56 205 THR A CA 1
ATOM 1636 C C . THR A 1 205 ? 10.535 -7.554 -22.552 1.00 91.56 205 THR A C 1
ATOM 1638 O O . THR A 1 205 ? 10.501 -7.203 -23.731 1.00 91.56 205 THR A O 1
ATOM 1641 N N . CYS A 1 206 ? 9.488 -7.358 -21.741 1.00 89.25 206 CYS A N 1
ATOM 1642 C CA . CYS A 1 206 ? 8.261 -6.733 -22.239 1.00 89.25 206 CYS A CA 1
ATOM 1643 C C . CYS A 1 206 ? 8.385 -5.210 -22.391 1.00 89.25 206 CYS A C 1
ATOM 1645 O O . CYS A 1 206 ? 7.772 -4.649 -23.300 1.00 89.25 206 CYS A O 1
ATOM 1647 N N . PHE A 1 207 ? 9.182 -4.544 -21.554 1.00 87.88 207 PHE A N 1
ATOM 1648 C CA . PHE A 1 207 ? 9.405 -3.103 -21.627 1.00 87.88 207 PHE A CA 1
ATOM 1649 C C . PHE A 1 207 ? 10.164 -2.720 -22.904 1.00 87.88 207 PHE A C 1
ATOM 1651 O O . PHE A 1 207 ? 9.737 -1.819 -23.625 1.00 87.88 207 PHE A O 1
ATOM 1658 N N . GLU A 1 208 ? 11.218 -3.461 -23.260 1.00 85.19 208 GLU A N 1
ATOM 1659 C CA . GLU A 1 208 ? 11.964 -3.263 -24.509 1.00 85.19 208 GLU A CA 1
ATOM 1660 C C . GLU A 1 208 ? 11.085 -3.449 -25.752 1.00 85.19 208 GLU A C 1
ATOM 1662 O O . GLU A 1 208 ? 11.141 -2.642 -26.681 1.00 85.19 208 GLU A O 1
ATOM 1667 N N . GLN A 1 209 ? 10.219 -4.466 -25.748 1.00 83.06 209 GLN A N 1
ATOM 1668 C CA . GLN A 1 209 ? 9.286 -4.736 -26.847 1.00 83.06 209 GLN A CA 1
ATOM 1669 C C . GLN A 1 209 ? 8.219 -3.641 -27.017 1.00 83.06 209 GLN A C 1
ATOM 1671 O O . GLN A 1 209 ? 7.713 -3.450 -28.121 1.00 83.06 209 GLN A O 1
ATOM 1676 N N . ASN A 1 210 ? 7.885 -2.909 -25.947 1.00 78.31 210 ASN A N 1
ATOM 1677 C CA . ASN A 1 210 ? 6.823 -1.895 -25.925 1.00 78.31 210 ASN A CA 1
ATOM 1678 C C . ASN A 1 210 ? 7.342 -0.452 -25.804 1.00 78.31 210 ASN A C 1
ATOM 1680 O O . ASN A 1 210 ? 6.554 0.473 -25.587 1.00 78.31 210 ASN A O 1
ATOM 1684 N N . LYS A 1 211 ? 8.648 -0.229 -26.008 1.00 65.75 211 LYS A N 1
ATOM 1685 C CA . LYS A 1 211 ? 9.342 1.059 -25.805 1.00 65.75 211 LYS A CA 1
ATOM 1686 C C . LYS A 1 211 ? 8.745 2.252 -26.574 1.00 65.75 211 LYS A C 1
ATOM 1688 O O . LYS A 1 211 ? 9.015 3.398 -26.231 1.00 65.75 211 LYS A O 1
ATOM 1693 N N . HIS A 1 212 ? 7.929 1.997 -27.598 1.00 55.69 212 HIS A N 1
ATOM 1694 C CA . HIS A 1 212 ? 7.288 3.019 -28.435 1.00 55.69 212 HIS A CA 1
ATOM 1695 C C . HIS A 1 212 ? 5.786 3.219 -28.177 1.00 55.69 212 HIS A C 1
ATOM 1697 O O . HIS A 1 212 ? 5.211 4.156 -28.724 1.00 55.69 212 HIS A O 1
ATOM 1703 N N . GLY A 1 213 ? 5.152 2.355 -27.377 1.00 57.31 213 GLY A N 1
ATOM 1704 C CA . GLY A 1 213 ? 3.708 2.387 -27.117 1.00 57.31 213 GLY A CA 1
ATOM 1705 C C . GLY A 1 213 ? 3.335 2.688 -25.668 1.00 57.31 213 GLY A C 1
ATOM 1706 O O . GLY A 1 213 ? 2.222 3.137 -25.434 1.00 57.31 213 GLY A O 1
ATOM 1707 N N . GLY A 1 214 ? 4.247 2.472 -24.712 1.00 57.59 214 GLY A N 1
ATOM 1708 C CA . GLY A 1 214 ? 3.941 2.572 -23.282 1.00 57.59 214 GLY A CA 1
ATOM 1709 C C . GLY A 1 214 ? 2.901 1.540 -22.825 1.00 57.59 214 GLY A C 1
ATOM 1710 O O . GLY A 1 214 ? 2.266 0.857 -23.628 1.00 57.59 214 GLY A O 1
ATOM 1711 N N . PHE A 1 215 ? 2.715 1.412 -21.514 1.00 65.62 215 PHE A N 1
ATOM 1712 C CA . PHE A 1 215 ? 1.607 0.644 -20.957 1.00 65.62 215 PHE A CA 1
ATOM 1713 C C . PHE A 1 215 ? 0.612 1.618 -20.317 1.00 65.62 215 PHE A C 1
ATOM 1715 O O . PHE A 1 215 ? 0.892 2.217 -19.282 1.00 65.62 215 PHE A O 1
ATOM 1722 N N . TYR A 1 216 ? -0.541 1.811 -20.960 1.00 71.50 216 TYR A N 1
ATOM 1723 C CA . TYR A 1 216 ? -1.593 2.711 -20.463 1.00 71.50 216 TYR A CA 1
ATOM 1724 C C . TYR A 1 216 ? -2.589 2.014 -19.527 1.00 71.50 216 TYR A C 1
ATOM 1726 O O . TYR A 1 216 ? -3.332 2.679 -18.803 1.00 71.50 216 TYR A O 1
ATOM 1734 N N . ASP A 1 217 ? -2.605 0.681 -19.530 1.00 89.75 217 ASP A N 1
ATOM 1735 C CA . ASP A 1 217 ? -3.507 -0.105 -18.697 1.00 89.75 217 ASP A CA 1
ATOM 1736 C C . ASP A 1 217 ? -3.080 -0.086 -17.227 1.00 89.75 217 ASP A C 1
ATOM 1738 O O . ASP A 1 217 ? -1.897 -0.048 -16.886 1.00 89.75 217 ASP A O 1
ATOM 1742 N N . ARG A 1 218 ? -4.066 -0.151 -16.330 1.00 93.69 218 ARG A N 1
ATOM 1743 C CA . ARG A 1 218 ? -3.846 -0.218 -14.882 1.00 93.69 218 ARG A CA 1
ATOM 1744 C C . ARG A 1 218 ? -3.657 -1.658 -14.423 1.00 93.69 218 ARG A C 1
ATOM 1746 O O . ARG A 1 218 ? -4.449 -2.540 -14.771 1.00 93.69 218 ARG A O 1
ATOM 1753 N N . TYR A 1 219 ? -2.643 -1.888 -13.595 1.00 95.50 219 TYR A N 1
ATOM 1754 C CA . TYR A 1 219 ? -2.394 -3.183 -12.976 1.00 95.50 219 TYR A CA 1
ATOM 1755 C C . TYR A 1 219 ? -3.524 -3.555 -12.014 1.00 95.50 219 TYR A C 1
ATOM 1757 O O . TYR A 1 219 ? -4.026 -2.708 -11.270 1.00 95.50 219 TYR A O 1
ATOM 1765 N N . LYS A 1 220 ? -3.921 -4.836 -12.015 1.00 94.94 220 LYS A N 1
ATOM 1766 C CA . LYS A 1 220 ? -5.024 -5.330 -11.183 1.00 94.94 220 LYS A CA 1
ATOM 1767 C C . LYS A 1 220 ? -4.641 -6.562 -10.376 1.00 94.94 220 LYS A C 1
ATOM 1769 O O . LYS A 1 220 ? -4.212 -7.574 -10.933 1.00 94.94 220 LYS A O 1
ATOM 1774 N N . THR A 1 221 ? -4.931 -6.525 -9.080 1.00 94.62 221 THR A N 1
ATOM 1775 C CA . THR A 1 221 ? -4.791 -7.668 -8.165 1.00 94.62 221 THR A CA 1
ATOM 1776 C C . THR A 1 221 ? -5.975 -7.743 -7.199 1.00 94.62 221 THR A C 1
ATOM 1778 O O . THR A 1 221 ? -6.856 -6.886 -7.221 1.00 94.62 221 THR A O 1
ATOM 1781 N N . ARG A 1 222 ? -6.067 -8.810 -6.402 1.00 94.62 222 ARG A N 1
ATOM 1782 C CA . ARG A 1 222 ? -7.136 -8.948 -5.402 1.00 94.62 222 ARG A CA 1
ATOM 1783 C C . ARG A 1 222 ? -6.944 -7.915 -4.296 1.00 94.62 222 ARG A C 1
ATOM 1785 O O . ARG A 1 222 ? -5.845 -7.795 -3.762 1.00 94.62 222 ARG A O 1
ATOM 1792 N N . ALA A 1 223 ? -8.025 -7.232 -3.931 1.00 95.25 223 ALA A N 1
ATOM 1793 C CA . ALA A 1 223 ? -8.072 -6.378 -2.751 1.00 95.25 223 ALA A CA 1
ATOM 1794 C C . ALA A 1 223 ? -8.899 -7.028 -1.630 1.00 95.25 223 ALA A C 1
ATOM 1796 O O . ALA A 1 223 ? -9.960 -7.612 -1.889 1.00 95.25 223 ALA A O 1
ATOM 1797 N N . TYR A 1 224 ? -8.416 -6.880 -0.403 1.00 96.81 224 TYR A N 1
ATOM 1798 C CA . TYR A 1 224 ? -8.971 -7.378 0.849 1.00 96.81 224 TYR A CA 1
ATOM 1799 C C . TYR A 1 224 ? -9.427 -6.190 1.699 1.00 96.81 224 TYR A C 1
ATOM 1801 O O . TYR A 1 224 ? -8.807 -5.127 1.674 1.00 96.81 224 TYR A O 1
ATOM 1809 N N . ASN A 1 225 ? -10.525 -6.351 2.430 1.00 97.25 225 ASN A N 1
ATOM 1810 C CA . ASN A 1 225 ? -11.007 -5.365 3.399 1.00 97.25 225 ASN A CA 1
ATOM 1811 C C . ASN A 1 225 ? -11.881 -6.073 4.443 1.00 97.25 225 ASN A C 1
ATOM 1813 O O . ASN A 1 225 ? -12.236 -7.245 4.283 1.00 97.25 225 ASN A O 1
ATOM 1817 N N . PHE A 1 226 ? -12.266 -5.367 5.494 1.00 97.50 226 PHE A N 1
ATOM 1818 C CA . PHE A 1 226 ? -13.148 -5.867 6.536 1.00 97.50 226 PHE A CA 1
ATOM 1819 C C . PHE A 1 226 ? -13.924 -4.718 7.186 1.00 97.50 226 PHE A C 1
ATOM 1821 O O . PHE A 1 226 ? -13.497 -3.571 7.158 1.00 97.50 226 PHE A O 1
ATOM 1828 N N . ASN A 1 227 ? -15.067 -5.036 7.793 1.00 96.81 227 ASN A N 1
ATOM 1829 C CA . ASN A 1 227 ? -15.817 -4.075 8.595 1.00 96.81 227 ASN A CA 1
ATOM 1830 C C . ASN A 1 227 ? -15.377 -4.160 10.053 1.00 96.81 227 ASN A C 1
ATOM 1832 O O . ASN A 1 227 ? -15.337 -5.249 10.637 1.00 96.81 227 ASN A O 1
ATOM 1836 N N . VAL A 1 228 ? -15.158 -3.001 10.660 1.00 95.75 228 VAL A N 1
ATOM 1837 C CA . VAL A 1 228 ? -14.821 -2.858 12.081 1.00 95.75 228 VAL A CA 1
ATOM 1838 C C . VAL A 1 228 ? -16.054 -2.402 12.846 1.00 95.75 228 VAL A C 1
ATOM 1840 O O . VAL A 1 228 ? -16.792 -1.537 12.376 1.00 95.75 228 VAL A O 1
ATOM 1843 N N . ALA A 1 229 ? -16.306 -2.976 14.020 1.00 94.31 229 ALA A N 1
ATOM 1844 C CA . ALA A 1 229 ? -17.415 -2.530 14.857 1.00 94.31 229 ALA A CA 1
ATOM 1845 C C . ALA A 1 229 ? -17.238 -1.076 15.341 1.00 94.31 229 ALA A C 1
ATOM 1847 O O . ALA A 1 229 ? -16.122 -0.624 15.595 1.00 94.31 229 ALA A O 1
ATOM 1848 N N . ASN A 1 230 ? -18.367 -0.390 15.549 1.00 88.12 230 ASN A N 1
ATOM 1849 C CA . ASN A 1 230 ? -18.521 0.937 16.163 1.00 88.12 230 ASN A CA 1
ATOM 1850 C C . ASN A 1 230 ? -17.914 2.124 15.397 1.00 88.12 230 ASN A C 1
ATOM 1852 O O . ASN A 1 230 ? -18.621 3.098 15.159 1.00 88.12 230 ASN A O 1
ATOM 1856 N N . TYR A 1 231 ? -16.627 2.070 15.052 1.00 86.00 231 TYR A N 1
ATOM 1857 C CA . TYR A 1 231 ? -15.871 3.237 14.581 1.00 86.00 231 TYR A CA 1
ATOM 1858 C C . TYR A 1 231 ? -15.497 3.188 13.111 1.00 86.00 231 TYR A C 1
ATOM 1860 O O . TYR A 1 231 ? -15.121 4.220 12.577 1.00 86.00 231 TYR A O 1
ATOM 1868 N N . TYR A 1 232 ? -15.591 2.021 12.467 1.00 92.19 232 TYR A N 1
ATOM 1869 C CA . TYR A 1 232 ? -15.382 1.874 11.022 1.00 92.19 232 TYR A CA 1
ATOM 1870 C C . TYR A 1 232 ? -13.984 2.262 10.505 1.00 92.19 232 TYR A C 1
ATOM 1872 O O . TYR A 1 232 ? -13.758 2.283 9.298 1.00 92.19 232 TYR A O 1
ATOM 1880 N N . THR A 1 233 ? -13.028 2.488 11.407 1.00 95.06 233 THR A N 1
ATOM 1881 C CA . THR A 1 233 ? -11.631 2.785 11.087 1.00 95.06 233 THR A CA 1
ATOM 1882 C C . THR A 1 233 ? -10.693 1.704 11.602 1.00 95.06 233 THR A C 1
ATOM 1884 O O . THR A 1 233 ? -11.016 0.967 12.540 1.00 95.06 233 THR A O 1
ATOM 1887 N N . TYR A 1 234 ? -9.506 1.629 11.013 1.00 96.50 234 TYR A N 1
ATOM 1888 C CA . TYR A 1 234 ? -8.412 0.784 11.481 1.00 96.50 234 TYR A CA 1
ATOM 1889 C C . TYR A 1 234 ? -7.058 1.369 11.073 1.00 96.50 234 TYR A C 1
ATOM 1891 O O . TYR A 1 234 ? -6.990 2.389 10.389 1.00 96.50 234 TYR A O 1
ATOM 1899 N N . PHE A 1 235 ? -5.975 0.738 11.523 1.00 96.56 235 PHE A N 1
ATOM 1900 C CA . PHE A 1 235 ? -4.613 1.163 11.210 1.00 96.56 235 PHE A CA 1
ATOM 1901 C C . PHE A 1 235 ? -3.873 0.101 10.403 1.00 96.56 235 PHE A C 1
ATOM 1903 O O . PHE A 1 235 ? -3.876 -1.082 10.771 1.00 96.56 235 PHE A O 1
ATOM 1910 N N . VAL A 1 236 ? -3.220 0.541 9.327 1.00 95.94 236 VAL A N 1
ATOM 1911 C CA . VAL A 1 236 ? -2.428 -0.307 8.430 1.00 95.94 236 VAL A CA 1
ATOM 1912 C C . VAL A 1 236 ? -0.958 0.088 8.410 1.00 95.94 236 VAL A C 1
ATOM 1914 O O . VAL A 1 236 ? -0.601 1.226 8.718 1.00 95.94 236 VAL A O 1
ATOM 1917 N N . GLU A 1 237 ? -0.126 -0.862 7.987 1.00 92.44 237 GLU A N 1
ATOM 1918 C CA . GLU A 1 237 ? 1.335 -0.779 7.961 1.00 92.44 237 GLU A CA 1
ATOM 1919 C C . GLU A 1 237 ? 1.964 -0.575 9.343 1.00 92.44 237 GLU A C 1
ATOM 1921 O O . GLU A 1 237 ? 1.316 -0.161 10.291 1.00 92.44 237 GLU A O 1
ATOM 1926 N N . GLU A 1 238 ? 3.263 -0.848 9.474 1.00 90.19 238 GLU A N 1
ATOM 1927 C CA . GLU A 1 238 ? 3.983 -0.702 10.755 1.00 90.19 238 GLU A CA 1
ATOM 1928 C C . GLU A 1 238 ? 3.917 0.715 11.337 1.00 90.19 238 GLU A C 1
ATOM 1930 O O . GLU A 1 238 ? 4.042 0.899 12.546 1.00 90.19 238 GLU A O 1
ATOM 1935 N N . ARG A 1 239 ? 3.755 1.722 10.468 1.00 89.00 239 ARG A N 1
ATOM 1936 C CA . ARG A 1 239 ? 3.653 3.122 10.882 1.00 89.00 239 ARG A CA 1
ATOM 1937 C C . ARG A 1 239 ? 2.299 3.425 11.534 1.00 89.00 239 ARG A C 1
ATOM 1939 O O . ARG A 1 239 ? 2.232 4.325 12.363 1.00 89.00 239 ARG A O 1
ATOM 1946 N N . GLY A 1 240 ? 1.247 2.662 11.234 1.00 93.31 240 GLY A N 1
ATOM 1947 C CA . GLY A 1 240 ? -0.106 2.948 11.701 1.00 93.31 240 GLY A CA 1
ATOM 1948 C C . GLY A 1 240 ? -0.745 4.091 10.915 1.00 93.31 240 GLY A C 1
ATOM 1949 O O . GLY A 1 240 ? -1.122 5.115 11.487 1.00 93.31 240 GLY A O 1
ATOM 1950 N N . ILE A 1 241 ? -0.840 3.917 9.594 1.00 94.88 241 ILE A N 1
ATOM 1951 C CA . ILE A 1 241 ? -1.617 4.791 8.709 1.00 94.88 241 ILE A CA 1
ATOM 1952 C C . ILE A 1 241 ? -3.094 4.581 9.039 1.00 94.88 241 ILE A C 1
ATOM 1954 O O . ILE A 1 241 ? -3.575 3.446 9.034 1.00 94.88 241 ILE A O 1
ATOM 1958 N N . TRP A 1 242 ? -3.802 5.664 9.354 1.00 95.94 242 TRP A N 1
ATOM 1959 C CA . TRP A 1 242 ? -5.208 5.609 9.742 1.00 95.94 242 TRP A CA 1
ATOM 1960 C C . TRP A 1 242 ? -6.105 5.589 8.509 1.00 95.94 242 TRP A C 1
ATOM 1962 O O . TRP A 1 242 ? -5.992 6.453 7.637 1.00 95.94 242 TRP A O 1
ATOM 1972 N N . VAL A 1 243 ? -6.982 4.593 8.437 1.00 96.50 243 VAL A N 1
ATOM 1973 C CA . VAL A 1 243 ? -7.831 4.343 7.271 1.00 96.50 243 VAL A CA 1
ATOM 1974 C C . VAL A 1 243 ? -9.264 4.070 7.698 1.00 96.50 243 VAL A C 1
ATOM 1976 O O . VAL A 1 243 ? -9.524 3.633 8.825 1.00 96.50 243 VAL A O 1
ATOM 1979 N N . HIS A 1 244 ? -10.192 4.326 6.785 1.00 94.50 244 HIS A N 1
ATOM 1980 C CA . HIS A 1 244 ? -11.612 4.056 6.968 1.00 94.50 244 HIS A CA 1
ATOM 1981 C C . HIS A 1 244 ? -12.046 2.907 6.047 1.00 94.50 244 HIS A C 1
ATOM 1983 O O . HIS A 1 244 ? -11.557 2.800 4.925 1.00 94.50 244 HIS A O 1
ATOM 1989 N N . GLN A 1 245 ? -12.956 2.045 6.518 1.00 87.50 245 GLN A N 1
ATOM 1990 C CA . GLN A 1 245 ? -13.485 0.897 5.759 1.00 87.50 245 GLN A CA 1
ATOM 1991 C C . GLN A 1 245 ? -14.052 1.269 4.381 1.00 87.50 245 GLN A C 1
ATOM 1993 O O . GLN A 1 245 ? -14.657 2.362 4.256 1.00 87.50 245 GLN A O 1
#

Secondary structure (DSSP, 8-state):
---B-TT-EEEETTEEEEGGG--TT-EEEE--TT-TT--EEEEEEEEEEEEEEE-EEEEEEETT-SSHHHH-EEEEE-TT--EEEEEEEETT-SSPEEEEEEE-HHHHHHTTEEEEEE-TTTS-EEEEEEEEPEE-SSTTEEEEE-TTT--EEEEEEEETTEEEEEE-GGGS-SS-------TT---TTEEE--TTSHHHHHHHHHHHHTTTT---SBPEEEEEEEEETTT-EEEETTTTEEEE-

Nearest PDB structures (foldseek):
  2lwy-assembly1_A  TM=8.280E-01  e=7.571E-08  Acetivibrio thermocellus ATCC 27405
  6y75-assembly1_B  TM=6.095E-01  e=8.907E-06  Tetrahymena thermophila SB210
  6frh-assembly2_B  TM=6.933E-01  e=4.080E-04  Synechocystis sp. PCC 6803 substr. Kazusa
  7cfv-assembly1_A  TM=6.545E-01  e=2.182E-03  Limnospira platensis C1
  6zgq-assembly1_A  TM=5.617E-01  e=9.943E-04  metagenome

pLDDT: mean 86.54, std 14.3, range [38.78, 98.56]

Foldseek 3Di:
DKFFFFPWWFAFPVGTDTQVPQDFQTWGWFDALPDDPDTDTFTFHWKDKDDWAWWKWKWKAFPPDPDRVLRIDTTIIHQAFWFAFQWKDFPPDPDTGGDRGTDGLVRQVVRVIFTWDQADQPRTIMTIHIDFWFDFPDLQWTFDADPPPRHTQWIWGDDPRDIAIEGPVLVPDPPNDPPPDPPVSPSPRYHHDDCPDPSNVVVVVRCVVCVPPDGPHTRIDMGMDTATPDRQWTFIDSRGGITGD

Radius of gyration: 18.15 Å; Cα contacts (8 Å, |Δi|>4): 577; chains: 1; bounding box: 46×44×51 Å

Sequence (245 aa):
MNGFAAGTLVHTNKGLIPIEKINVGDMVLSKPENVERELVYQPVTKTFISDKREVWALFHQNCDAIDWRKDLKVVFVTGGHPIWVQEYEGSNAVDPVQVNGWMRPDELFEQSAVAIAKVSASGQFVEMYAQPVLATPYKDIGYLVSSWDHMPEFVIESKENKVQAYDVEHIFDRQGRELTIDESNSVNKILTGHESLDVVQRFMTCFEQNKHGGFYDRYKTRAYNFNVANYYTYFVEERGIWVHQ

Solvent-accessible surface area (backbone atoms only — not comparable to full-atom values): 13119 Å² total; per-residue (Å²): 137,57,27,29,32,37,57,42,32,29,42,32,87,89,44,78,40,39,50,76,72,62,49,68,66,43,39,31,37,24,44,46,92,90,44,96,83,52,77,44,73,30,41,25,72,40,71,47,76,50,70,71,36,56,35,19,41,40,35,37,29,52,70,84,45,91,54,49,80,69,50,42,38,71,45,52,28,23,37,77,32,36,33,57,28,42,29,28,45,34,81,86,51,95,61,70,46,80,59,72,41,75,43,29,42,48,60,31,39,77,50,54,24,41,31,32,28,72,19,72,67,79,68,46,50,27,39,33,39,34,45,71,27,24,29,50,98,47,85,42,37,29,32,36,54,39,92,85,79,64,46,60,30,33,41,31,42,50,55,100,67,32,63,42,41,20,46,32,44,86,76,69,57,99,75,80,76,82,72,81,74,57,86,82,60,65,45,64,75,42,35,78,46,49,79,86,39,68,71,46,44,56,47,51,58,53,48,67,78,34,71,89,71,66,61,88,51,68,21,51,45,50,29,27,41,53,42,39,49,99,50,39,27,38,29,34,48,91,56,21,47,48,32,46,105